Protein AF-X1JPE9-F1 (afdb_monomer)

Organism: NCBI:txid412755

Solvent-accessible surface area (backbone atoms only — not comparable to full-atom values): 10668 Å² total; per-residue (Å²): 118,65,67,65,54,51,53,54,51,53,51,52,52,50,52,53,51,51,52,50,53,51,53,50,52,52,52,51,50,53,52,50,51,54,52,49,53,70,56,57,75,68,68,68,70,78,85,65,84,61,91,62,72,77,62,94,59,89,70,70,77,78,78,87,50,65,40,79,54,88,99,40,76,23,44,24,75,38,54,30,83,84,53,36,64,48,73,55,26,23,38,36,34,40,28,29,56,53,100,88,43,73,46,64,35,31,70,49,75,40,70,60,72,42,54,53,83,74,39,89,60,39,64,51,54,30,68,78,31,84,66,39,66,90,32,32,24,34,30,37,38,81,41,52,67,94,83,35,54,70,67,57,52,49,51,54,47,50,54,49,43,70,75,67,58,39,79,38,71,74,84,86,65,81,76,73,72,80,81,118

pLDDT: mean 86.0, std 14.94, range [37.0, 97.94]

Nearest PDB structures (foldseek):
  5j3u-assembly1_A  TM=4.098E-01  e=3.816E-01  Toxoplasma gondii
  6sf2-assembly1_F  TM=5.033E-01  e=1.576E+00  Homo sapiens
  6rsx-assembly1_A  TM=3.812E-01  e=8.227E-01  Euglena gracilis
  1ft9-assembly1_A  TM=3.995E-01  e=1.486E+00  Rhodospirillum rubrum
  8jru-assembly1_A  TM=2.642E-01  e=2.118E+00  Bos taurus

Radius of gyration: 30.89 Å; Cα contacts (8 Å, |Δi|>4): 204; chains: 1; bounding box: 52×89×66 Å

Sequence (180 aa):
IDIQKIERGRRILLNSLYALFITLLITFVFFLVSYLLQRGEVLKPPEVPGEFPPSLVANFPPAPQFIKIDEYYFNGPWSLKENDVIDKAGVYTILCKKNGEYDIIYIGENEEASRLLRHSQYRCWLENCNQELKNLYLAAFWMPMEKYGYAARREFKEELEEQIKPACPPPVTESNYLNQ

Foldseek 3Di:
DVVVVVVVVVVVVVVVVVVVVVVVVVVVVVVVVVVVVVVVVPPPPPPPVDPPDPPPCPDDDPDFDWDDQPNDIWTDFAQCVVVQKDAAFFKKFKWFDDPNDTQTADIDTDHHIDGNCPDPCVVVSCVVRVVDSRRITMTTDGDHCVHDPPVRRVVVRVVSCVVRVHNGDPDDDPVVVPPD

Mean predicted aligned error: 15.12 Å

Structure (mmCIF, N/CA/C/O backbone):
data_AF-X1JPE9-F1
#
_entry.id   AF-X1JPE9-F1
#
loop_
_atom_site.group_PDB
_atom_site.id
_atom_site.type_symbol
_atom_site.label_atom_id
_atom_site.label_alt_id
_atom_site.label_comp_id
_atom_site.label_asym_id
_atom_site.label_entity_id
_atom_site.label_seq_id
_atom_site.pdbx_PDB_ins_code
_atom_site.Cartn_x
_atom_site.Cartn_y
_atom_site.Cartn_z
_atom_site.occupancy
_atom_site.B_iso_or_equiv
_atom_site.auth_seq_id
_atom_site.auth_comp_id
_atom_site.auth_asym_id
_atom_site.auth_atom_id
_atom_site.pdbx_PDB_model_num
ATOM 1 N N . ILE A 1 1 ? 21.226 -67.973 -44.657 1.00 59.19 1 ILE A N 1
ATOM 2 C CA . ILE A 1 1 ? 20.105 -67.085 -44.249 1.00 59.19 1 ILE A CA 1
ATOM 3 C C . ILE A 1 1 ? 19.990 -67.003 -42.720 1.00 59.19 1 ILE A C 1
ATOM 5 O O . ILE A 1 1 ? 19.797 -65.904 -42.216 1.00 59.19 1 ILE A O 1
ATOM 9 N N . ASP A 1 2 ? 20.219 -68.090 -41.970 1.00 65.50 2 ASP A N 1
ATOM 10 C CA . ASP A 1 2 ? 20.147 -68.067 -40.493 1.00 65.50 2 ASP A CA 1
ATOM 11 C C . ASP A 1 2 ? 21.187 -67.186 -39.782 1.00 65.50 2 ASP A C 1
ATOM 13 O O . ASP A 1 2 ? 20.837 -66.449 -38.864 1.00 65.50 2 ASP A O 1
ATOM 17 N N . ILE A 1 3 ? 22.448 -67.185 -40.227 1.00 65.75 3 ILE A N 1
ATOM 18 C CA . ILE A 1 3 ? 23.541 -66.476 -39.529 1.00 65.75 3 ILE A CA 1
ATOM 19 C C . ILE A 1 3 ? 23.297 -64.955 -39.469 1.00 65.75 3 ILE A C 1
ATOM 21 O O . ILE A 1 3 ? 23.435 -64.341 -38.413 1.00 65.75 3 ILE A O 1
ATOM 25 N N . GLN A 1 4 ? 22.817 -64.348 -40.562 1.00 71.25 4 GLN A N 1
ATOM 26 C CA . GLN A 1 4 ? 22.495 -62.913 -40.589 1.00 71.25 4 GLN A CA 1
ATOM 27 C C . GLN A 1 4 ? 21.306 -62.540 -39.690 1.00 71.25 4 GLN A C 1
ATOM 29 O O . GLN A 1 4 ? 21.256 -61.431 -39.150 1.00 71.25 4 GLN A O 1
ATOM 34 N N . LYS A 1 5 ? 20.337 -63.449 -39.514 1.00 72.12 5 LYS A N 1
ATOM 35 C CA . LYS A 1 5 ? 19.177 -63.227 -38.639 1.00 72.12 5 LYS A CA 1
ATOM 36 C C . LYS A 1 5 ? 19.590 -63.281 -37.164 1.00 72.12 5 LYS A C 1
ATOM 38 O O . LYS A 1 5 ? 19.125 -62.459 -36.375 1.00 72.12 5 LYS A O 1
ATOM 43 N N . ILE A 1 6 ? 20.520 -64.176 -36.823 1.00 75.06 6 ILE A N 1
ATOM 44 C CA . ILE A 1 6 ? 21.104 -64.312 -35.480 1.00 75.06 6 ILE A CA 1
ATOM 45 C C . ILE A 1 6 ? 21.933 -63.070 -35.110 1.00 75.06 6 ILE A C 1
ATOM 47 O O . ILE A 1 6 ? 21.765 -62.522 -34.020 1.00 75.06 6 ILE A O 1
ATOM 51 N N . GLU A 1 7 ? 22.765 -62.557 -36.020 1.00 76.62 7 GLU A N 1
ATOM 52 C CA . GLU A 1 7 ? 23.561 -61.342 -35.777 1.00 76.62 7 GLU A CA 1
ATOM 53 C C . GLU A 1 7 ? 22.699 -60.086 -35.601 1.00 76.62 7 GLU A C 1
ATOM 55 O O . GLU A 1 7 ? 22.955 -59.268 -34.711 1.00 76.62 7 GLU A O 1
ATOM 60 N N . ARG A 1 8 ? 21.639 -59.942 -36.408 1.00 76.25 8 ARG A N 1
ATOM 61 C CA . ARG A 1 8 ? 20.685 -58.833 -36.277 1.00 76.25 8 ARG A CA 1
ATOM 62 C C . ARG A 1 8 ? 19.929 -58.907 -34.947 1.00 76.25 8 ARG A C 1
ATOM 64 O O . ARG A 1 8 ? 19.796 -57.886 -34.277 1.00 76.25 8 ARG A O 1
ATOM 71 N N . GLY A 1 9 ? 19.506 -60.106 -34.538 1.00 79.94 9 GLY A N 1
ATOM 72 C CA . GLY A 1 9 ? 18.872 -60.339 -33.237 1.00 79.94 9 GLY A CA 1
ATOM 73 C C . GLY A 1 9 ? 19.789 -59.976 -32.068 1.00 79.94 9 GLY A C 1
ATOM 74 O O . GLY A 1 9 ? 19.392 -59.219 -31.184 1.00 79.94 9 GLY A O 1
ATOM 75 N N . ARG A 1 10 ? 21.053 -60.419 -32.101 1.00 83.31 10 ARG A N 1
ATOM 76 C CA . ARG A 1 10 ? 22.045 -60.104 -31.060 1.00 83.31 10 ARG A CA 1
ATOM 77 C C . ARG A 1 10 ? 22.309 -58.601 -30.939 1.00 83.31 10 ARG A C 1
ATOM 79 O O . ARG A 1 10 ? 22.419 -58.095 -29.827 1.00 83.31 10 ARG A O 1
ATOM 86 N N . ARG A 1 11 ? 22.375 -57.877 -32.061 1.00 84.12 11 ARG A N 1
ATOM 87 C CA . ARG A 1 11 ? 22.559 -56.416 -32.066 1.00 84.12 11 ARG A CA 1
ATOM 88 C C . ARG A 1 11 ? 21.371 -55.680 -31.448 1.00 84.12 11 ARG A C 1
ATOM 90 O O . ARG A 1 11 ? 21.574 -54.749 -30.678 1.00 84.12 11 ARG A O 1
ATOM 97 N N . ILE A 1 12 ? 20.146 -56.105 -31.756 1.00 86.44 12 ILE A N 1
ATOM 98 C CA . ILE A 1 12 ? 18.930 -55.509 -31.182 1.00 86.44 12 ILE A CA 1
ATOM 99 C C . ILE A 1 12 ? 18.883 -55.749 -29.669 1.00 86.44 12 ILE A C 1
ATOM 101 O O . ILE A 1 12 ? 18.631 -54.812 -28.916 1.00 86.44 12 ILE A O 1
ATOM 105 N N . LEU A 1 13 ? 19.198 -56.969 -29.219 1.00 86.88 13 LEU A N 1
ATOM 106 C CA . LEU A 1 13 ? 19.260 -57.301 -27.793 1.00 86.88 13 LEU A CA 1
ATOM 107 C C . LEU A 1 13 ? 20.320 -56.474 -27.056 1.00 86.88 13 LEU A C 1
ATOM 109 O O . LEU A 1 13 ? 20.030 -55.922 -26.000 1.00 86.88 13 LEU A O 1
ATOM 113 N N . LEU A 1 14 ? 21.518 -56.333 -27.630 1.00 88.50 14 LEU A N 1
ATOM 114 C CA . LEU A 1 14 ? 22.578 -55.503 -27.054 1.00 88.50 14 LEU A CA 1
ATOM 115 C C . LEU A 1 14 ? 22.162 -54.032 -26.972 1.00 88.50 14 LEU A C 1
ATOM 117 O O . LEU A 1 14 ? 22.297 -53.428 -25.914 1.00 88.50 14 LEU A O 1
ATOM 121 N N . ASN A 1 15 ? 21.605 -53.464 -28.042 1.00 88.44 15 ASN A N 1
ATOM 122 C CA . ASN A 1 15 ? 21.163 -52.068 -28.041 1.00 88.44 15 ASN A CA 1
ATOM 123 C C . ASN A 1 15 ? 20.039 -51.822 -27.027 1.00 88.44 15 ASN A C 1
ATOM 125 O O . ASN A 1 15 ? 20.057 -50.809 -26.333 1.00 88.44 15 ASN A O 1
ATOM 129 N N . SER A 1 16 ? 19.093 -52.757 -26.905 1.00 90.12 16 SER A N 1
ATOM 130 C CA . SER A 1 16 ? 18.029 -52.685 -25.901 1.00 90.12 16 SER A CA 1
ATOM 131 C C . SER A 1 16 ? 18.582 -52.762 -24.476 1.00 90.12 16 SER A C 1
ATOM 133 O O . SER A 1 16 ? 18.116 -52.040 -23.600 1.00 90.12 16 SER A O 1
ATOM 135 N N . LEU A 1 17 ? 19.586 -53.612 -24.242 1.00 94.38 17 LEU A N 1
ATOM 136 C CA . LEU A 1 17 ? 20.257 -53.739 -22.950 1.00 94.38 17 LEU A CA 1
ATOM 137 C C . LEU A 1 17 ? 21.013 -52.450 -22.592 1.00 94.38 17 LEU A C 1
ATOM 139 O O . LEU A 1 17 ? 20.864 -51.940 -21.485 1.00 94.38 17 LEU A O 1
ATOM 143 N N . TYR A 1 18 ? 21.765 -51.880 -23.539 1.00 94.44 18 TYR A N 1
ATOM 144 C CA . TYR A 1 18 ? 22.451 -50.599 -23.355 1.00 94.44 18 T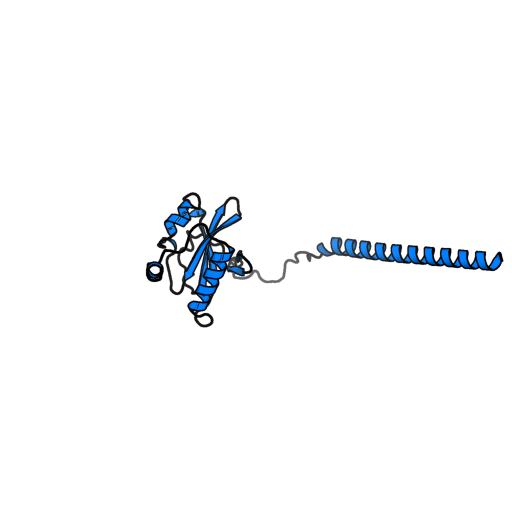YR A CA 1
ATOM 145 C C . TYR A 1 18 ? 21.477 -49.453 -23.079 1.00 94.44 18 TYR A C 1
ATOM 147 O O . TYR A 1 18 ? 21.711 -48.668 -22.162 1.00 94.44 18 TYR A O 1
ATOM 155 N N . ALA A 1 19 ? 20.370 -49.373 -23.821 1.00 93.38 19 ALA A N 1
ATOM 156 C CA . ALA A 1 19 ? 19.338 -48.369 -23.585 1.00 93.38 19 ALA A CA 1
ATOM 157 C C . ALA A 1 19 ? 18.752 -48.488 -22.169 1.00 93.38 19 ALA A C 1
ATOM 159 O O . ALA A 1 19 ? 18.633 -47.481 -21.473 1.00 93.38 19 ALA A O 1
ATOM 160 N N . LEU A 1 20 ? 18.476 -49.712 -21.706 1.00 95.75 20 LEU A N 1
ATOM 161 C CA . LEU A 1 20 ? 17.990 -49.963 -20.349 1.00 95.75 20 LEU A CA 1
ATOM 162 C C . LEU A 1 20 ? 19.000 -49.485 -19.298 1.00 95.75 20 LEU A C 1
ATOM 164 O O . LEU A 1 20 ? 18.629 -48.731 -18.399 1.00 95.75 20 LEU A O 1
ATOM 168 N N . PHE A 1 21 ? 20.281 -49.835 -19.437 1.00 96.31 21 PHE A N 1
ATOM 169 C CA . PHE A 1 21 ? 21.323 -49.370 -18.516 1.00 96.31 21 PHE A CA 1
ATOM 170 C C . PHE A 1 21 ? 21.450 -47.845 -18.479 1.00 96.31 21 PHE A C 1
ATOM 172 O O . PHE A 1 21 ? 21.569 -47.273 -17.397 1.00 96.31 21 PHE A O 1
ATOM 179 N N . ILE A 1 22 ? 21.376 -47.178 -19.634 1.00 95.75 22 ILE A N 1
ATOM 180 C CA . ILE A 1 22 ? 21.415 -45.712 -19.710 1.00 95.75 22 ILE A CA 1
ATOM 181 C C . ILE A 1 22 ? 20.208 -45.108 -18.987 1.00 95.75 22 ILE A C 1
ATOM 183 O O . ILE A 1 22 ? 20.381 -44.210 -18.165 1.00 95.75 22 ILE A O 1
ATOM 187 N N . THR A 1 23 ? 18.996 -45.618 -19.228 1.00 95.69 23 THR A N 1
ATOM 188 C CA . THR A 1 23 ? 17.800 -45.121 -18.528 1.00 95.69 23 THR A CA 1
ATOM 189 C C . THR A 1 23 ? 17.893 -45.329 -17.019 1.00 95.69 23 THR A C 1
ATOM 191 O O . THR A 1 23 ? 17.579 -44.417 -16.256 1.00 95.69 23 THR A O 1
ATOM 194 N N . LEU A 1 24 ? 18.411 -46.477 -16.577 1.00 97.12 24 LEU A N 1
ATOM 195 C CA . LEU A 1 24 ? 18.596 -46.779 -15.162 1.00 97.12 24 LEU A CA 1
ATOM 196 C C . LEU A 1 24 ? 19.611 -45.824 -14.521 1.00 97.12 24 LEU A C 1
ATOM 198 O O . LEU A 1 24 ? 19.330 -45.266 -13.462 1.00 97.12 24 LEU A O 1
ATOM 202 N N . LEU A 1 25 ? 20.736 -45.547 -15.187 1.00 97.00 25 LEU A N 1
ATOM 203 C CA . LEU A 1 25 ? 21.716 -44.562 -14.720 1.00 97.00 25 LEU A CA 1
ATOM 204 C C . LEU A 1 25 ? 21.119 -43.157 -14.600 1.00 97.00 25 LEU A C 1
ATOM 206 O O . LEU A 1 25 ? 21.327 -42.503 -13.582 1.00 97.00 25 LEU A O 1
ATOM 210 N N . ILE A 1 26 ? 20.343 -42.707 -15.590 1.00 96.38 26 ILE A N 1
ATOM 211 C CA . ILE A 1 26 ? 19.689 -41.390 -15.545 1.00 96.38 26 ILE A CA 1
ATOM 212 C C . ILE A 1 26 ? 18.723 -41.313 -14.357 1.00 96.38 26 ILE A C 1
ATOM 214 O O . ILE A 1 26 ? 18.776 -40.352 -13.589 1.00 96.38 26 ILE A O 1
ATOM 218 N N . THR A 1 27 ? 17.880 -42.334 -14.160 1.00 96.31 27 THR A N 1
ATOM 219 C CA . THR A 1 27 ? 16.959 -42.365 -13.011 1.00 96.31 27 THR A CA 1
ATOM 220 C C . THR A 1 27 ? 17.709 -42.370 -11.682 1.00 96.31 27 THR A C 1
ATOM 222 O O . THR A 1 27 ? 17.352 -41.615 -10.782 1.00 96.31 27 THR A O 1
ATOM 225 N N . PHE A 1 28 ? 18.789 -43.146 -11.569 1.00 97.06 28 PHE A N 1
ATOM 226 C CA . PHE A 1 28 ? 19.614 -43.195 -10.368 1.00 97.06 28 PHE A CA 1
ATOM 227 C C . PHE A 1 28 ? 20.238 -41.834 -10.043 1.00 97.06 28 PHE A C 1
ATOM 229 O O . PHE A 1 28 ? 20.164 -41.394 -8.899 1.00 97.06 28 PHE A O 1
ATOM 236 N N . VAL A 1 29 ? 20.797 -41.138 -11.040 1.00 96.62 29 VAL A N 1
ATOM 237 C CA . VAL A 1 29 ? 21.357 -39.789 -10.855 1.00 96.62 29 VAL A CA 1
ATOM 238 C C . VAL A 1 29 ? 20.275 -38.809 -10.410 1.00 96.62 29 VAL A C 1
ATOM 240 O O . VAL A 1 29 ? 20.505 -38.049 -9.473 1.00 96.62 29 VAL A O 1
ATOM 243 N N . PHE A 1 30 ? 19.089 -38.849 -11.022 1.00 95.25 30 PHE A N 1
ATOM 244 C CA . PHE A 1 30 ? 17.973 -37.990 -10.627 1.00 95.25 30 PHE A CA 1
ATOM 245 C C . PHE A 1 30 ? 17.580 -38.215 -9.159 1.00 95.25 30 PHE A C 1
ATOM 247 O O . PHE A 1 30 ? 17.550 -37.264 -8.380 1.00 95.25 30 PHE A O 1
ATOM 254 N N . PHE A 1 31 ? 17.379 -39.473 -8.747 1.00 95.56 31 PHE A N 1
ATOM 255 C CA . PHE A 1 31 ? 17.067 -39.809 -7.355 1.00 95.56 31 PHE A CA 1
ATOM 256 C C . PHE A 1 31 ? 18.190 -39.427 -6.388 1.00 95.56 31 PHE A C 1
ATOM 258 O O . PHE A 1 31 ? 17.905 -38.926 -5.301 1.00 95.56 31 PHE A O 1
ATOM 265 N N . LEU A 1 32 ? 19.453 -39.623 -6.772 1.00 93.88 32 LEU A N 1
ATOM 266 C CA . LEU A 1 32 ? 20.604 -39.241 -5.959 1.00 93.88 32 LEU A CA 1
ATOM 267 C C . LEU A 1 32 ? 20.644 -37.726 -5.734 1.00 93.88 32 LEU A C 1
ATOM 269 O O . LEU A 1 32 ? 20.814 -37.285 -4.601 1.00 93.88 32 LEU A O 1
ATOM 273 N N . VAL A 1 33 ? 20.448 -36.926 -6.784 1.00 91.69 33 VAL A N 1
ATOM 274 C CA . VAL A 1 33 ? 20.416 -35.461 -6.676 1.00 91.69 33 VAL A CA 1
ATOM 275 C C . VAL A 1 33 ? 19.234 -35.005 -5.823 1.00 91.69 33 VAL A C 1
ATOM 277 O O . VAL A 1 33 ? 19.433 -34.211 -4.907 1.00 91.69 33 VAL A O 1
ATOM 280 N N . SER A 1 34 ? 18.027 -35.536 -6.045 1.00 89.44 34 SER A N 1
ATOM 281 C CA . SER A 1 34 ? 16.862 -35.220 -5.205 1.00 89.44 34 SER A CA 1
ATOM 282 C C . SER A 1 34 ? 17.091 -35.584 -3.734 1.00 89.44 34 SER A C 1
ATOM 284 O O . SER A 1 34 ? 16.760 -34.798 -2.850 1.00 89.44 34 SER A O 1
ATOM 286 N N . TYR A 1 35 ? 17.710 -36.735 -3.463 1.00 88.00 35 TYR A N 1
ATOM 287 C CA . TYR A 1 35 ? 18.066 -37.165 -2.111 1.00 88.00 35 TYR A CA 1
ATOM 288 C C . TYR A 1 35 ? 19.100 -36.240 -1.453 1.00 88.00 35 TYR A C 1
ATOM 290 O O . TYR A 1 35 ? 18.978 -35.900 -0.276 1.00 88.00 35 TYR A O 1
ATOM 298 N N . LEU A 1 36 ? 20.112 -35.805 -2.209 1.00 85.50 36 LEU A N 1
ATOM 299 C CA . LEU A 1 36 ? 21.117 -34.862 -1.722 1.00 85.50 36 LEU A CA 1
ATOM 300 C C . LEU A 1 36 ? 20.526 -33.474 -1.465 1.00 85.50 36 LEU A C 1
ATOM 302 O O . LEU A 1 36 ? 20.879 -32.871 -0.460 1.00 85.50 36 LEU A O 1
ATOM 306 N N . LEU A 1 37 ? 19.606 -32.987 -2.304 1.00 81.19 37 LEU A N 1
ATOM 307 C CA . LEU A 1 37 ? 18.910 -31.715 -2.080 1.00 81.19 37 LEU A CA 1
ATOM 308 C C . LEU A 1 37 ? 18.047 -31.761 -0.814 1.00 81.19 37 LEU A C 1
ATOM 310 O O . LEU A 1 37 ? 18.156 -30.866 0.017 1.00 81.19 37 LEU A O 1
ATOM 314 N N . GLN A 1 38 ? 17.288 -32.843 -0.605 1.00 80.06 38 GLN A N 1
ATOM 315 C CA . GLN A 1 38 ? 16.507 -33.039 0.625 1.00 80.06 38 GLN A CA 1
ATOM 316 C C . GLN A 1 38 ? 17.380 -33.068 1.889 1.00 80.06 38 GLN A C 1
ATOM 318 O O . GLN A 1 38 ? 16.956 -32.613 2.947 1.00 80.06 38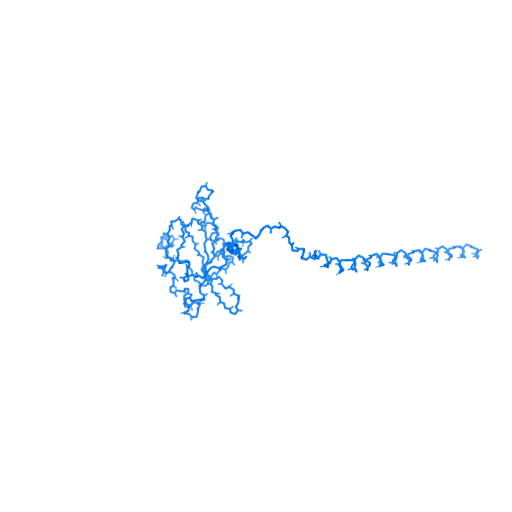 GLN A O 1
ATOM 323 N N . ARG A 1 39 ? 18.608 -33.595 1.803 1.00 74.69 39 ARG A N 1
ATOM 324 C CA . ARG A 1 39 ? 19.559 -33.586 2.929 1.00 74.69 39 ARG A CA 1
ATOM 325 C C . ARG A 1 39 ? 20.342 -32.282 3.059 1.00 74.69 39 ARG A C 1
ATOM 327 O O . ARG A 1 39 ? 20.746 -31.932 4.165 1.00 74.69 39 ARG A O 1
ATOM 334 N N . GLY A 1 40 ? 20.554 -31.574 1.955 1.00 62.09 40 GLY A N 1
ATOM 335 C CA . GLY A 1 40 ? 21.261 -30.297 1.902 1.00 62.09 40 GLY A CA 1
ATOM 336 C C . GLY A 1 40 ? 20.534 -29.169 2.634 1.00 62.09 40 GLY A C 1
ATOM 337 O O . GLY A 1 40 ? 21.184 -28.230 3.083 1.00 62.09 40 GLY A O 1
ATOM 338 N N . GLU A 1 41 ? 19.220 -29.291 2.852 1.00 59.81 41 GLU A N 1
ATOM 339 C CA . GLU A 1 41 ? 18.447 -28.350 3.679 1.00 59.81 41 GLU A CA 1
ATOM 340 C C . GLU A 1 41 ? 18.854 -28.355 5.171 1.00 59.81 41 GLU A C 1
ATOM 342 O O . GLU A 1 41 ? 18.457 -27.465 5.923 1.00 59.81 41 GLU A O 1
ATOM 347 N N . VAL A 1 42 ? 19.703 -29.297 5.611 1.00 58.44 42 VAL A N 1
ATOM 348 C CA . VAL A 1 42 ? 20.197 -29.408 7.000 1.00 58.44 42 VAL A CA 1
ATOM 349 C C . VAL A 1 42 ? 21.663 -28.966 7.136 1.00 58.44 42 VAL A C 1
ATOM 351 O O . VAL A 1 42 ? 22.410 -29.469 7.968 1.00 58.44 42 VAL A O 1
ATOM 354 N N . LEU A 1 43 ? 22.094 -27.987 6.340 1.00 57.53 43 LEU A N 1
ATOM 355 C CA . LEU A 1 43 ? 23.308 -27.208 6.616 1.00 57.53 43 LEU A CA 1
ATOM 356 C C . LEU A 1 43 ? 22.961 -25.863 7.259 1.00 57.53 43 LEU A C 1
ATOM 358 O O . LEU A 1 43 ? 23.559 -24.841 6.932 1.00 57.53 43 LEU A O 1
ATOM 362 N N . LYS A 1 44 ? 22.009 -25.838 8.200 1.00 60.00 44 LYS A N 1
ATOM 363 C CA . LYS A 1 44 ? 22.070 -24.786 9.217 1.00 60.00 44 LYS A CA 1
ATOM 364 C C . LYS A 1 44 ? 23.349 -25.064 10.003 1.00 60.00 44 LYS A C 1
ATOM 366 O O . LYS A 1 44 ? 23.443 -26.148 10.588 1.00 60.00 44 LYS A O 1
ATOM 371 N N . PRO A 1 45 ? 24.350 -24.166 9.982 1.00 62.69 45 PRO A N 1
ATOM 372 C CA . PRO A 1 45 ? 25.480 -24.305 10.882 1.00 62.69 45 PRO A CA 1
ATOM 373 C C . PRO A 1 45 ? 24.915 -24.489 12.295 1.00 62.69 45 PRO A C 1
ATOM 375 O O . PRO A 1 45 ? 23.883 -23.877 12.598 1.00 62.69 45 PRO A O 1
ATOM 378 N N . PRO A 1 46 ? 25.529 -25.313 13.162 1.00 60.03 46 PRO A N 1
ATOM 379 C CA . PRO A 1 46 ? 25.221 -25.207 14.580 1.00 60.03 46 PRO A CA 1
ATOM 380 C C . PRO A 1 46 ? 25.331 -23.725 14.944 1.00 60.03 46 PRO A C 1
ATOM 382 O O . PRO A 1 46 ? 26.256 -23.060 14.471 1.00 60.03 46 PRO A O 1
ATOM 385 N N . GLU A 1 47 ? 24.369 -23.198 15.703 1.00 59.78 47 GLU A N 1
ATOM 386 C CA . GLU A 1 47 ? 24.489 -21.864 16.286 1.00 59.78 47 GLU A CA 1
ATOM 387 C C . GLU A 1 47 ? 25.729 -21.891 17.179 1.00 59.78 47 GLU A C 1
ATOM 389 O O . GLU A 1 47 ? 25.682 -22.261 18.349 1.00 59.78 47 GLU A O 1
ATOM 394 N N . VAL A 1 48 ? 26.885 -21.596 16.588 1.00 64.75 48 VAL A N 1
ATOM 395 C CA . VAL A 1 48 ? 28.090 -21.303 17.335 1.00 64.75 48 VAL A CA 1
ATOM 396 C C . VAL A 1 48 ? 27.710 -20.049 18.108 1.00 64.75 48 VAL A C 1
ATOM 398 O O . VAL A 1 48 ? 27.299 -19.079 17.461 1.00 64.75 48 VAL A O 1
ATOM 401 N N . PRO A 1 49 ? 27.773 -20.047 19.451 1.00 61.62 49 PRO A N 1
ATOM 402 C CA . PRO A 1 49 ? 27.656 -18.812 20.200 1.00 61.62 49 PRO A CA 1
ATOM 403 C C . PRO A 1 49 ? 28.788 -17.926 19.696 1.00 61.62 49 PRO A C 1
ATOM 405 O O . PRO A 1 49 ? 29.956 -18.148 20.008 1.00 61.62 49 PRO A O 1
ATOM 408 N N . GLY A 1 50 ? 28.447 -17.027 18.776 1.00 61.41 50 GLY A N 1
ATOM 409 C CA . GLY A 1 50 ? 29.424 -16.208 18.101 1.00 61.41 50 GLY A CA 1
ATOM 410 C C . GLY A 1 50 ? 30.136 -15.381 19.153 1.00 61.41 50 GLY A C 1
ATOM 411 O O . GLY A 1 50 ? 29.488 -14.725 19.961 1.00 61.41 50 GLY A O 1
ATOM 412 N N . GLU A 1 51 ? 31.461 -15.332 19.074 1.00 60.41 51 GLU A N 1
ATOM 413 C CA . GLU A 1 51 ? 32.305 -14.294 19.684 1.00 60.41 51 GLU A CA 1
ATOM 414 C C . GLU A 1 51 ? 32.011 -12.889 19.120 1.00 60.41 51 GLU A C 1
ATOM 416 O O . GLU A 1 51 ? 32.815 -11.968 19.250 1.00 60.41 51 GLU A O 1
ATOM 421 N N . PHE A 1 52 ? 30.852 -12.693 18.487 1.00 61.09 52 PHE A N 1
ATOM 422 C CA . PHE A 1 52 ? 30.339 -11.362 18.264 1.00 61.09 52 PHE A CA 1
ATOM 423 C C . PHE A 1 52 ? 29.964 -10.797 19.631 1.00 61.09 52 PHE A C 1
ATOM 425 O O . PHE A 1 52 ? 29.119 -11.382 20.316 1.00 61.09 52 PHE A O 1
ATOM 432 N N . PRO A 1 53 ? 30.577 -9.677 20.056 1.00 68.94 53 PRO A N 1
ATOM 433 C CA . PRO A 1 53 ? 30.123 -9.011 21.260 1.00 68.94 53 PRO A CA 1
ATOM 434 C C . PRO A 1 53 ? 28.620 -8.753 21.105 1.00 68.94 53 PRO A C 1
ATOM 436 O O . PRO A 1 53 ? 28.188 -8.418 19.994 1.00 68.94 53 PRO A O 1
ATOM 439 N N . PRO A 1 54 ? 27.815 -8.916 22.172 1.00 59.75 54 PRO A N 1
ATOM 440 C CA . PRO A 1 54 ? 26.414 -8.541 22.116 1.00 59.75 54 PRO A CA 1
ATOM 441 C C . PRO A 1 54 ? 26.363 -7.121 21.566 1.00 59.75 54 PRO A C 1
ATOM 443 O O . PRO A 1 54 ? 27.046 -6.225 22.071 1.00 59.75 54 PRO A O 1
ATOM 446 N N . SER A 1 55 ? 25.632 -6.941 20.469 1.00 61.19 55 SER A N 1
ATOM 447 C CA . SER A 1 55 ? 25.434 -5.629 19.879 1.00 61.19 55 SER A CA 1
ATOM 448 C C . SER A 1 55 ? 25.005 -4.689 21.000 1.00 61.19 55 SER A C 1
ATOM 450 O O . SER A 1 55 ? 23.986 -4.921 21.648 1.00 61.19 55 SER A O 1
ATOM 452 N N . LEU A 1 56 ? 25.783 -3.627 21.238 1.00 61.72 56 LEU A N 1
ATOM 453 C CA . LEU A 1 56 ? 25.495 -2.613 22.266 1.00 61.72 56 LEU A CA 1
ATOM 454 C C . LEU A 1 56 ? 24.133 -1.925 22.045 1.00 61.72 56 LEU A C 1
ATOM 456 O O . LEU A 1 56 ? 23.658 -1.171 22.890 1.00 61.72 56 LEU A O 1
ATOM 460 N N . VAL A 1 57 ? 23.497 -2.207 20.908 1.00 59.97 57 VAL A N 1
ATOM 461 C CA . VAL A 1 57 ? 22.137 -1.838 20.555 1.00 59.97 57 VAL A CA 1
ATOM 462 C C . VAL A 1 57 ? 21.258 -3.083 20.715 1.00 59.97 57 VAL A C 1
ATOM 464 O O . VAL A 1 57 ? 21.162 -3.911 19.814 1.00 59.97 57 VAL A O 1
ATOM 467 N N . ALA A 1 58 ? 20.616 -3.227 21.876 1.00 61.44 58 ALA A N 1
ATOM 468 C CA . ALA A 1 58 ? 19.644 -4.298 22.136 1.00 61.44 58 ALA A CA 1
ATOM 469 C C . ALA A 1 58 ? 18.362 -4.171 21.284 1.00 61.44 58 ALA A C 1
ATOM 471 O O . ALA A 1 58 ? 17.569 -5.104 21.215 1.00 61.44 58 ALA A O 1
ATOM 472 N N . ASN A 1 59 ? 18.176 -3.032 20.611 1.00 68.88 59 ASN A N 1
ATOM 473 C CA . ASN A 1 59 ? 17.000 -2.723 19.808 1.00 68.88 59 ASN A CA 1
ATOM 474 C C . ASN A 1 59 ? 17.421 -2.412 18.373 1.00 68.88 59 ASN A C 1
ATOM 476 O O . ASN A 1 59 ? 17.542 -1.247 17.988 1.00 68.88 59 ASN A O 1
ATOM 480 N N . PHE A 1 60 ? 17.655 -3.451 17.572 1.00 65.94 60 PHE A N 1
ATOM 481 C CA . PHE A 1 60 ? 17.655 -3.255 16.127 1.00 65.94 60 PHE A CA 1
ATOM 482 C C . PHE A 1 60 ? 16.272 -2.741 15.706 1.00 65.94 60 PHE A C 1
ATOM 484 O O . PHE A 1 60 ? 15.263 -3.228 16.230 1.00 65.94 60 PHE A O 1
ATOM 491 N N . PRO A 1 61 ? 16.195 -1.758 14.791 1.00 68.69 61 PRO A N 1
ATOM 492 C CA . PRO A 1 61 ? 14.912 -1.367 14.235 1.00 68.69 61 PRO A CA 1
ATOM 493 C C . PRO A 1 61 ? 14.244 -2.606 13.622 1.00 68.69 61 PRO A C 1
ATOM 495 O O . PRO A 1 61 ? 14.943 -3.472 13.080 1.00 68.69 61 PRO A O 1
ATOM 498 N N . PRO A 1 62 ? 12.909 -2.722 13.714 1.00 71.12 62 PRO A N 1
ATOM 499 C CA . PRO A 1 62 ? 12.202 -3.815 13.070 1.00 71.12 62 PRO A CA 1
ATOM 500 C C . PRO A 1 62 ? 12.552 -3.834 11.581 1.00 71.12 62 PRO A C 1
ATOM 502 O O . PRO A 1 62 ? 12.726 -2.781 10.960 1.00 71.12 62 PRO A O 1
ATOM 505 N N . ALA A 1 63 ? 12.669 -5.036 11.017 1.00 77.38 63 ALA A N 1
ATOM 506 C CA . ALA A 1 63 ? 12.923 -5.186 9.594 1.00 77.38 63 ALA A CA 1
ATOM 507 C C . ALA A 1 63 ? 11.865 -4.404 8.789 1.00 77.38 63 ALA A C 1
ATOM 509 O O . ALA A 1 63 ? 10.687 -4.403 9.172 1.00 77.38 63 ALA A O 1
ATOM 510 N N . PRO A 1 64 ? 12.262 -3.731 7.694 1.00 80.44 64 PRO A N 1
ATOM 511 C CA . PRO A 1 64 ? 11.316 -3.012 6.858 1.00 80.44 64 PRO A CA 1
ATOM 512 C C . PRO A 1 64 ? 10.267 -3.989 6.318 1.00 80.44 64 PRO A C 1
ATOM 514 O O . PRO A 1 64 ? 10.594 -5.082 5.856 1.00 80.44 64 PRO A O 1
ATOM 517 N N . GLN A 1 65 ? 9.000 -3.593 6.408 1.00 89.75 65 GLN A N 1
ATOM 518 C CA . GLN A 1 65 ? 7.876 -4.382 5.913 1.00 89.75 65 GLN A CA 1
ATOM 519 C C . GLN A 1 65 ? 7.531 -3.930 4.495 1.00 89.75 65 GLN A C 1
ATOM 521 O O . GLN A 1 65 ? 7.592 -2.731 4.189 1.00 89.75 65 GLN A O 1
ATOM 526 N N . PHE A 1 66 ? 7.185 -4.898 3.646 1.00 94.25 66 PHE A N 1
ATOM 527 C CA . PHE A 1 66 ? 6.713 -4.653 2.290 1.00 94.25 66 PHE A CA 1
ATOM 528 C C . PHE A 1 66 ? 5.479 -5.498 1.979 1.00 94.25 66 PHE A C 1
ATOM 530 O O . PHE A 1 66 ? 5.353 -6.627 2.458 1.00 94.25 66 PHE A O 1
ATOM 537 N N . ILE A 1 67 ? 4.609 -4.968 1.123 1.00 95.31 67 ILE A N 1
ATOM 538 C CA . ILE A 1 67 ? 3.455 -5.667 0.558 1.00 95.31 67 ILE A CA 1
ATOM 539 C C . ILE A 1 67 ? 3.490 -5.564 -0.968 1.00 95.31 67 ILE A C 1
ATOM 541 O O . ILE A 1 67 ? 3.802 -4.505 -1.515 1.00 95.31 67 ILE A O 1
ATOM 545 N N . LYS A 1 68 ? 3.203 -6.676 -1.656 1.00 95.50 68 LYS A N 1
ATOM 546 C CA . LYS A 1 68 ? 3.057 -6.692 -3.116 1.00 95.50 68 LYS A CA 1
ATOM 547 C C . LYS A 1 68 ? 1.673 -6.140 -3.477 1.00 95.50 68 LYS A C 1
ATOM 549 O O . LYS A 1 68 ? 0.673 -6.651 -2.979 1.00 95.50 68 LYS A O 1
ATOM 554 N N . ILE A 1 69 ? 1.638 -5.110 -4.315 1.00 94.50 69 ILE A N 1
ATOM 555 C CA . ILE A 1 69 ? 0.434 -4.492 -4.875 1.00 94.50 69 ILE A CA 1
ATOM 556 C C . ILE A 1 69 ? 0.638 -4.423 -6.384 1.00 94.50 69 ILE A C 1
ATOM 558 O O . ILE A 1 69 ? 1.563 -3.755 -6.843 1.00 94.50 69 ILE A O 1
ATOM 562 N N . ASP A 1 70 ? -0.198 -5.150 -7.123 1.00 92.56 70 ASP A N 1
ATOM 563 C CA . ASP A 1 70 ? 0.048 -5.465 -8.534 1.00 92.56 70 ASP A CA 1
ATOM 564 C C . ASP A 1 70 ? 1.489 -5.989 -8.729 1.00 92.56 70 ASP A C 1
ATOM 566 O O . ASP A 1 70 ? 1.886 -6.898 -8.001 1.00 92.56 70 ASP A O 1
ATOM 570 N N . GLU A 1 71 ? 2.304 -5.431 -9.623 1.00 93.81 71 GLU A N 1
ATOM 571 C CA . GLU A 1 71 ? 3.701 -5.826 -9.839 1.00 93.81 71 GLU A CA 1
ATOM 572 C C . GLU A 1 71 ? 4.713 -5.053 -8.971 1.00 93.81 71 GLU A C 1
ATOM 574 O O . GLU A 1 71 ? 5.928 -5.241 -9.093 1.00 93.81 71 GLU A O 1
ATOM 579 N N . TYR A 1 72 ? 4.239 -4.219 -8.041 1.00 95.75 72 TYR A N 1
ATOM 580 C CA . TYR A 1 72 ? 5.070 -3.314 -7.249 1.00 95.75 72 TYR A CA 1
ATOM 581 C C . TYR A 1 72 ? 5.142 -3.719 -5.776 1.00 95.75 72 TYR A C 1
ATOM 583 O O . TYR A 1 72 ? 4.216 -4.289 -5.201 1.00 95.75 72 TYR A O 1
ATOM 591 N N . TYR A 1 73 ? 6.256 -3.376 -5.129 1.00 96.25 73 TYR A N 1
ATOM 592 C CA . TYR A 1 73 ? 6.448 -3.577 -3.693 1.00 96.25 73 TYR A CA 1
ATOM 593 C C . TYR A 1 73 ? 6.317 -2.249 -2.961 1.00 96.25 73 TYR A C 1
ATOM 595 O O . TYR A 1 73 ? 7.193 -1.386 -3.037 1.00 96.25 73 TYR A O 1
ATOM 603 N N . PHE A 1 74 ? 5.216 -2.099 -2.236 1.00 97.12 74 PHE A N 1
ATOM 604 C CA . PHE A 1 74 ? 4.955 -0.939 -1.403 1.00 97.12 74 PHE A CA 1
ATOM 605 C C . PHE A 1 74 ? 5.578 -1.156 -0.031 1.00 97.12 74 PHE A C 1
ATOM 607 O O . PHE A 1 74 ? 5.566 -2.260 0.513 1.00 97.12 74 PHE A O 1
ATOM 614 N N . ASN A 1 75 ? 6.117 -0.090 0.546 1.00 95.38 75 ASN A N 1
ATOM 615 C CA . ASN A 1 75 ? 6.578 -0.086 1.922 1.00 95.38 75 ASN A CA 1
ATOM 616 C C . ASN A 1 75 ? 5.348 -0.060 2.847 1.00 95.38 75 ASN A C 1
ATOM 618 O O . ASN A 1 75 ? 4.383 0.648 2.562 1.00 95.38 75 ASN A O 1
ATOM 622 N N . GLY A 1 76 ? 5.352 -0.875 3.902 1.00 93.88 76 GLY A N 1
ATOM 623 C CA . GLY A 1 76 ? 4.171 -1.162 4.724 1.00 93.88 76 GLY A CA 1
ATOM 624 C C . GLY A 1 76 ? 3.822 -2.655 4.724 1.00 93.88 76 GLY A C 1
ATOM 625 O O . GLY A 1 76 ? 4.630 -3.467 4.278 1.00 93.88 76 GLY A O 1
ATOM 626 N N . PRO A 1 77 ? 2.650 -3.063 5.235 1.00 95.81 77 PRO A N 1
ATOM 627 C CA . PRO A 1 77 ? 1.511 -2.243 5.640 1.00 95.81 77 PRO A CA 1
ATOM 628 C C . PRO A 1 77 ? 1.620 -1.754 7.092 1.00 95.81 77 PRO A C 1
ATOM 630 O O . PRO A 1 77 ? 1.816 -2.542 8.015 1.00 95.81 77 PRO A O 1
ATOM 633 N N . TRP A 1 78 ? 1.423 -0.459 7.326 1.00 95.44 78 TRP A N 1
ATOM 634 C CA . TRP A 1 78 ? 1.434 0.130 8.669 1.00 95.44 78 TRP A CA 1
ATOM 635 C C . TRP A 1 78 ? 0.035 0.455 9.158 1.00 95.44 78 TRP A C 1
ATOM 637 O O . TRP A 1 78 ? -0.815 0.865 8.378 1.00 95.44 78 TRP A O 1
ATOM 647 N N . SER A 1 79 ? -0.204 0.318 10.461 1.00 95.56 79 SER A N 1
ATOM 648 C CA . SER A 1 79 ? -1.467 0.738 11.075 1.00 95.56 79 SER A CA 1
ATOM 649 C C . SER A 1 79 ? -1.721 2.220 10.794 1.00 95.56 79 SER A C 1
ATOM 651 O O . SER A 1 79 ? -0.913 3.067 11.190 1.00 95.56 79 SER A O 1
ATOM 653 N N . LEU A 1 80 ? -2.854 2.544 10.160 1.00 96.31 80 LEU A N 1
ATOM 654 C CA . LEU A 1 80 ? -3.216 3.930 9.842 1.00 96.31 80 LEU A CA 1
ATOM 655 C C . LEU A 1 80 ? -3.410 4.765 11.116 1.00 96.31 80 LEU A C 1
ATOM 657 O O . LEU A 1 80 ? -3.160 5.964 11.119 1.00 96.31 80 LEU A O 1
ATOM 661 N N . LYS A 1 81 ? -3.811 4.126 12.224 1.00 94.94 81 LYS A N 1
ATOM 662 C CA . LYS A 1 81 ? -3.974 4.775 13.533 1.00 94.94 81 LYS A CA 1
ATOM 663 C C . LYS A 1 81 ? -2.667 5.379 14.059 1.00 94.94 81 LYS A C 1
ATOM 665 O O . LYS A 1 81 ? -2.704 6.390 14.752 1.00 94.94 81 LYS A O 1
ATOM 670 N N . GLU A 1 82 ? -1.542 4.730 13.778 1.00 94.44 82 GLU A N 1
ATOM 671 C CA . GLU A 1 82 ? -0.212 5.138 14.252 1.00 94.44 82 GLU A CA 1
ATOM 672 C C . GLU A 1 82 ? 0.564 5.932 13.194 1.00 94.44 82 GLU A C 1
ATOM 674 O O . GLU A 1 82 ? 1.511 6.635 13.529 1.00 94.44 82 GLU A O 1
ATOM 679 N N . ASN A 1 83 ? 0.154 5.829 11.928 1.00 94.38 83 ASN A N 1
ATOM 680 C CA . ASN A 1 83 ? 0.858 6.369 10.768 1.00 94.38 83 ASN A CA 1
ATOM 681 C C . ASN A 1 83 ? -0.115 7.189 9.901 1.00 94.38 83 ASN A C 1
ATOM 683 O O . ASN A 1 83 ? -0.261 6.939 8.707 1.00 94.38 83 ASN A O 1
ATOM 687 N N . ASP A 1 84 ? -0.828 8.145 10.512 1.00 94.62 84 ASP A N 1
ATOM 688 C CA . ASP A 1 84 ? -1.823 8.979 9.818 1.00 94.62 84 ASP A CA 1
ATOM 689 C C . ASP A 1 84 ? -1.214 10.098 8.970 1.00 94.62 84 ASP A C 1
ATOM 691 O O . ASP A 1 84 ? -1.944 10.779 8.250 1.00 94.62 84 ASP A O 1
ATOM 695 N N . VAL A 1 85 ? 0.095 10.320 9.073 1.00 94.94 85 VAL A N 1
ATOM 696 C CA . VAL A 1 85 ? 0.818 11.357 8.337 1.00 94.94 85 VAL A CA 1
ATOM 697 C C . VAL A 1 85 ? 1.672 10.704 7.262 1.00 94.94 85 VAL A C 1
ATOM 699 O O . VAL A 1 85 ? 2.519 9.868 7.568 1.00 94.94 85 VAL A O 1
ATOM 702 N N . ILE A 1 86 ? 1.484 11.132 6.016 1.00 92.12 86 ILE A N 1
ATOM 703 C CA . ILE A 1 86 ? 2.397 10.836 4.912 1.00 92.12 86 ILE A CA 1
ATOM 704 C C . ILE A 1 86 ? 3.184 12.106 4.595 1.00 92.12 86 ILE A C 1
ATOM 706 O O . ILE A 1 86 ? 2.605 13.133 4.259 1.00 92.12 86 ILE A O 1
ATOM 710 N N . ASP A 1 87 ? 4.502 12.062 4.772 1.00 91.06 87 ASP A N 1
ATOM 711 C CA . ASP A 1 87 ? 5.404 13.221 4.693 1.00 91.06 87 ASP A CA 1
ATOM 712 C C . ASP A 1 87 ? 6.271 13.233 3.427 1.00 91.06 87 ASP A C 1
ATOM 714 O O . ASP A 1 87 ? 7.090 14.130 3.233 1.00 91.06 87 ASP A O 1
ATOM 718 N N . LYS A 1 88 ? 6.100 12.229 2.564 1.00 91.62 88 LYS A N 1
ATOM 719 C CA . LYS A 1 88 ? 6.919 12.016 1.371 1.00 91.62 88 LYS A CA 1
ATOM 720 C C . LYS A 1 88 ? 6.075 12.013 0.116 1.00 91.62 88 LYS A C 1
ATOM 722 O O . LYS A 1 88 ? 4.924 11.569 0.120 1.00 91.62 88 LYS A O 1
ATOM 727 N N . ALA A 1 89 ? 6.691 12.485 -0.961 1.00 93.94 89 ALA A N 1
ATOM 728 C CA . ALA A 1 89 ? 6.103 12.429 -2.283 1.00 93.94 89 ALA A CA 1
ATOM 729 C C . ALA A 1 89 ? 6.045 10.977 -2.775 1.00 93.94 89 ALA A C 1
ATOM 731 O O . ALA A 1 89 ? 7.023 10.223 -2.686 1.00 93.94 89 ALA A O 1
ATOM 732 N N . GLY A 1 90 ? 4.889 10.573 -3.284 1.00 95.75 90 GLY A N 1
ATOM 733 C CA . GLY A 1 90 ? 4.656 9.188 -3.665 1.00 95.75 90 GLY A CA 1
ATOM 734 C C . GLY A 1 90 ? 3.197 8.869 -3.923 1.00 95.75 90 GLY A C 1
ATOM 735 O O . GLY A 1 90 ? 2.325 9.731 -3.826 1.00 95.75 90 GLY A O 1
ATOM 736 N N . VAL A 1 91 ? 2.956 7.601 -4.225 1.00 96.75 91 VAL A N 1
ATOM 737 C CA . VAL A 1 91 ? 1.618 7.012 -4.294 1.00 96.75 91 VAL A CA 1
ATOM 738 C C . VAL A 1 91 ? 1.424 6.145 -3.062 1.00 96.75 91 VAL A C 1
ATOM 740 O O . VAL A 1 91 ? 2.344 5.461 -2.618 1.00 96.75 91 VAL A O 1
ATOM 743 N N . TYR A 1 92 ? 0.244 6.193 -2.468 1.00 96.88 92 TYR A N 1
ATOM 744 C CA . TYR A 1 92 ? -0.102 5.407 -1.299 1.00 96.88 92 TYR A CA 1
ATOM 745 C C . TYR A 1 92 ? -1.419 4.680 -1.508 1.00 96.88 92 TYR A C 1
ATOM 747 O O 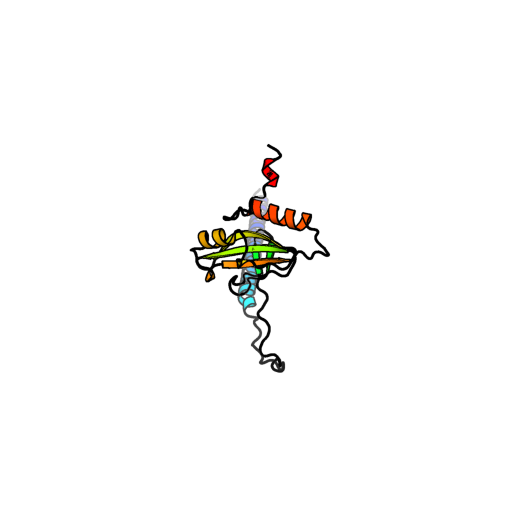. TYR A 1 92 ? -2.278 5.100 -2.279 1.00 96.88 92 TYR A O 1
ATOM 755 N N . THR A 1 93 ? -1.587 3.590 -0.777 1.00 97.44 93 THR A N 1
ATOM 756 C CA . THR A 1 93 ? -2.810 2.800 -0.764 1.00 97.44 93 THR A CA 1
ATOM 757 C C . THR A 1 93 ? -3.343 2.703 0.651 1.00 97.44 93 THR A C 1
ATOM 759 O O . THR A 1 93 ? -2.578 2.449 1.589 1.00 97.44 93 THR A O 1
ATOM 762 N N . ILE A 1 94 ? -4.656 2.840 0.798 1.00 97.94 94 ILE A N 1
ATOM 763 C CA . ILE A 1 94 ? -5.348 2.461 2.026 1.00 97.94 94 ILE A CA 1
ATOM 764 C C . ILE A 1 94 ? -5.818 1.024 1.870 1.00 97.94 94 ILE A C 1
ATOM 766 O O . ILE A 1 94 ? -6.460 0.659 0.882 1.00 97.94 94 ILE A O 1
ATOM 770 N N . LEU A 1 95 ? -5.480 0.220 2.866 1.00 97.75 95 LEU A N 1
ATOM 771 C CA . LEU A 1 95 ? -5.748 -1.202 2.920 1.00 97.75 95 LEU A CA 1
ATOM 772 C C . LEU A 1 95 ? -6.746 -1.488 4.039 1.00 97.75 95 LEU A C 1
ATOM 774 O O . LEU A 1 95 ? -6.630 -0.931 5.133 1.00 97.75 95 LEU A O 1
ATOM 778 N N . CYS A 1 96 ? -7.687 -2.391 3.794 1.00 97.75 96 CYS A N 1
ATOM 779 C CA . CYS A 1 96 ? -8.525 -2.964 4.833 1.00 97.75 96 CYS A CA 1
ATOM 780 C C . CYS A 1 96 ? -8.027 -4.358 5.198 1.00 97.75 96 CYS A C 1
ATOM 782 O O . CYS A 1 96 ? -7.983 -5.246 4.350 1.00 97.75 96 CYS A O 1
ATOM 784 N N . LYS A 1 97 ? -7.694 -4.573 6.469 1.00 96.88 97 LYS A N 1
ATOM 785 C CA . LYS A 1 97 ? -7.303 -5.889 6.965 1.00 96.88 97 LYS A CA 1
ATOM 786 C C . LYS A 1 97 ? -8.533 -6.720 7.320 1.00 96.88 97 LYS A C 1
ATOM 788 O O . LYS A 1 97 ? -9.248 -6.389 8.267 1.00 96.88 97 LYS A O 1
ATOM 793 N N . LYS A 1 98 ? -8.744 -7.834 6.618 1.00 93.25 98 LYS A N 1
ATOM 794 C CA . LYS A 1 98 ? -9.816 -8.807 6.885 1.00 93.25 98 LYS A CA 1
ATOM 795 C C . LYS A 1 98 ? -9.227 -10.211 6.931 1.00 93.25 98 LYS A C 1
ATOM 797 O O . LYS A 1 98 ? -8.530 -10.621 6.017 1.00 93.25 98 LYS A O 1
ATOM 802 N N . ASN A 1 99 ? -9.472 -10.949 8.015 1.00 90.19 99 ASN A N 1
ATOM 803 C CA . ASN A 1 99 ? -9.005 -12.336 8.190 1.00 90.19 99 ASN A CA 1
ATOM 804 C C . ASN A 1 99 ? -7.490 -12.561 7.976 1.00 90.19 99 ASN A C 1
ATOM 806 O O . ASN A 1 99 ? -7.065 -13.666 7.666 1.00 90.19 99 ASN A O 1
ATOM 810 N N . GLY A 1 100 ? -6.669 -11.524 8.179 1.00 88.81 100 GLY A N 1
ATOM 811 C CA . GLY A 1 100 ? -5.216 -11.586 7.979 1.00 88.81 100 GLY A CA 1
ATOM 812 C C . GLY A 1 100 ? -4.743 -11.154 6.589 1.00 88.81 100 GLY A C 1
ATOM 813 O O . GLY A 1 100 ? -3.546 -10.933 6.425 1.00 88.81 100 GLY A O 1
ATOM 814 N N . GLU A 1 101 ? -5.658 -10.954 5.644 1.00 93.62 101 GLU A N 1
ATOM 815 C CA . GLU A 1 101 ? -5.390 -10.454 4.294 1.00 93.62 101 GLU 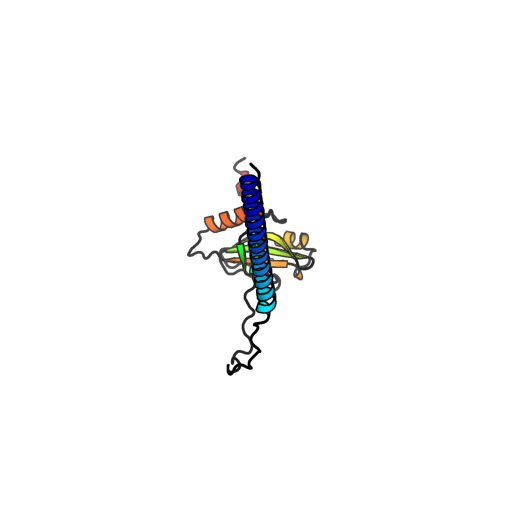A CA 1
ATOM 816 C C . GLU A 1 101 ? -5.686 -8.952 4.191 1.00 93.62 101 GLU A C 1
ATOM 818 O O . GLU A 1 101 ? -6.349 -8.379 5.063 1.00 93.62 101 GLU A O 1
ATOM 823 N N . TYR A 1 102 ? -5.160 -8.309 3.147 1.00 96.31 102 TYR A N 1
ATOM 824 C CA . TYR A 1 102 ? -5.288 -6.871 2.915 1.00 96.31 102 TYR A CA 1
ATOM 825 C C . TYR A 1 102 ? -6.010 -6.604 1.593 1.00 96.31 102 TYR A C 1
ATOM 827 O O . TYR A 1 102 ? -5.457 -6.855 0.525 1.00 96.31 102 TYR A O 1
ATOM 835 N N . ASP A 1 103 ? -7.210 -6.035 1.677 1.00 96.00 103 ASP A N 1
ATOM 836 C CA . ASP A 1 103 ? -7.945 -5.522 0.519 1.00 96.00 103 ASP A CA 1
ATOM 837 C C . ASP A 1 103 ? -7.512 -4.083 0.234 1.00 96.00 103 ASP A C 1
ATOM 839 O O . ASP A 1 103 ? -7.493 -3.252 1.145 1.00 96.00 103 ASP A O 1
ATOM 843 N N . ILE A 1 104 ? -7.233 -3.746 -1.023 1.00 96.94 104 ILE A N 1
ATOM 844 C CA . ILE A 1 104 ? -6.933 -2.366 -1.422 1.00 96.94 104 ILE A CA 1
ATOM 845 C C . ILE A 1 104 ? -8.250 -1.619 -1.619 1.00 96.94 104 ILE A C 1
ATOM 847 O O . ILE A 1 104 ? -9.019 -1.919 -2.530 1.00 96.94 104 ILE A O 1
ATOM 851 N N . ILE A 1 105 ? -8.521 -0.637 -0.761 1.00 97.19 105 ILE A N 1
ATOM 852 C CA . ILE A 1 105 ? -9.795 0.095 -0.780 1.00 97.19 105 ILE A CA 1
ATOM 853 C C . ILE A 1 105 ? -9.672 1.505 -1.345 1.00 97.19 105 ILE A C 1
ATOM 855 O O . ILE A 1 105 ? -10.687 2.077 -1.724 1.00 97.19 105 ILE A O 1
ATOM 859 N N . TYR A 1 106 ? -8.467 2.072 -1.408 1.00 97.75 106 TYR A N 1
ATOM 860 C CA . TYR A 1 106 ? -8.220 3.392 -1.985 1.00 97.75 106 TYR A CA 1
ATOM 861 C C . TYR A 1 106 ? -6.770 3.522 -2.437 1.00 97.75 106 TYR A C 1
ATOM 863 O O . TYR A 1 106 ? -5.874 2.957 -1.805 1.00 97.75 106 TYR A O 1
ATOM 871 N N . ILE A 1 107 ? -6.553 4.314 -3.481 1.00 97.25 107 ILE A N 1
ATOM 872 C CA . ILE A 1 107 ? -5.238 4.683 -3.996 1.00 97.25 107 ILE A CA 1
ATOM 873 C C . ILE A 1 107 ? -5.206 6.208 -4.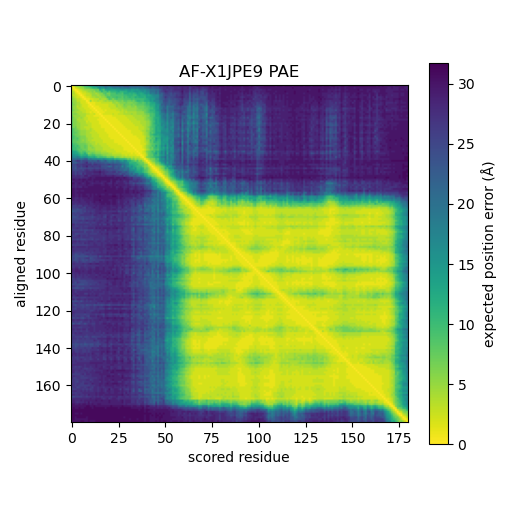080 1.00 97.25 107 ILE A C 1
ATOM 875 O O . ILE A 1 107 ? -6.180 6.840 -4.477 1.00 97.25 107 ILE A O 1
ATOM 879 N N . GLY A 1 108 ? -4.113 6.811 -3.632 1.00 95.25 108 GLY A N 1
ATOM 880 C CA . GLY A 1 108 ? -3.940 8.254 -3.633 1.00 95.25 108 GLY A CA 1
ATOM 881 C C . GLY A 1 108 ? -2.506 8.641 -3.930 1.00 95.25 108 GLY A C 1
ATOM 882 O O . GLY A 1 108 ? -1.582 7.847 -3.783 1.00 95.25 108 GLY A O 1
ATOM 883 N N . GLU A 1 109 ? -2.315 9.889 -4.327 1.00 94.19 109 GLU A N 1
ATOM 884 C CA . GLU A 1 109 ? -0.993 10.489 -4.474 1.00 94.19 109 GLU A CA 1
ATOM 885 C C . GLU A 1 109 ? -0.780 11.555 -3.406 1.00 94.19 109 GLU A C 1
ATOM 887 O O . GLU A 1 109 ? -1.730 12.150 -2.889 1.00 94.19 109 GLU A O 1
ATOM 892 N N . ASN A 1 110 ? 0.480 11.775 -3.060 1.00 91.69 110 ASN A N 1
ATOM 893 C CA . ASN A 1 110 ? 0.891 12.786 -2.111 1.00 91.69 110 ASN A CA 1
ATOM 894 C C . ASN A 1 110 ? 2.111 13.536 -2.649 1.00 91.69 110 ASN A C 1
ATOM 896 O O . ASN A 1 110 ? 3.015 12.925 -3.224 1.00 91.69 110 ASN A O 1
ATOM 900 N N . GLU A 1 111 ? 2.146 14.848 -2.434 1.00 88.00 111 GLU A N 1
ATOM 901 C CA . GLU A 1 111 ? 3.301 15.701 -2.747 1.00 88.00 111 GLU A CA 1
ATOM 902 C C . GLU A 1 111 ? 3.884 16.316 -1.476 1.00 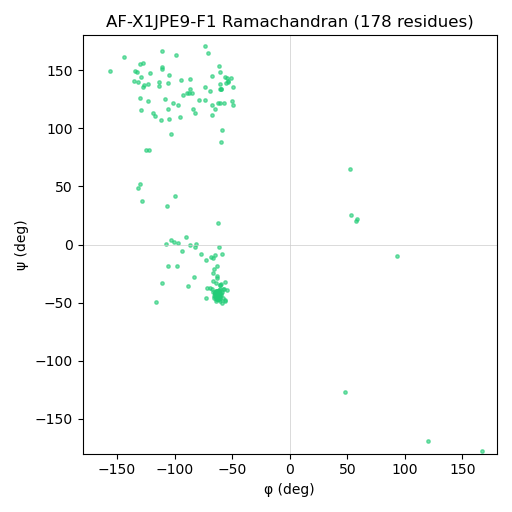88.00 111 GLU A C 1
ATOM 904 O O . GLU A 1 111 ? 5.082 16.212 -1.222 1.00 88.00 111 GLU A O 1
ATOM 909 N N . GLU A 1 112 ? 3.012 16.897 -0.653 1.00 85.75 112 GLU A N 1
ATOM 910 C CA . GLU A 1 112 ? 3.351 17.558 0.605 1.00 85.75 112 GLU A CA 1
ATOM 911 C C . GLU A 1 112 ? 2.840 16.766 1.808 1.00 85.75 112 GLU A C 1
ATOM 913 O O . GLU A 1 112 ? 2.015 15.869 1.676 1.00 85.75 112 GLU A O 1
ATOM 918 N N . ALA A 1 113 ? 3.304 17.092 3.012 1.00 88.69 113 ALA A N 1
ATOM 919 C CA . ALA A 1 113 ? 2.868 16.381 4.205 1.00 88.69 113 ALA A CA 1
ATOM 920 C C . ALA A 1 113 ? 1.349 16.506 4.427 1.00 88.69 113 ALA A C 1
ATOM 922 O O . ALA A 1 113 ? 0.826 17.608 4.604 1.00 88.69 113 ALA A O 1
ATOM 923 N N . SER A 1 114 ? 0.640 15.377 4.480 1.00 90.44 114 SER A N 1
ATOM 924 C CA . SER A 1 114 ? -0.816 15.359 4.646 1.00 90.44 114 SER A CA 1
ATOM 925 C C . SER A 1 114 ? -1.272 14.367 5.718 1.00 90.44 114 SER A C 1
ATOM 927 O O . SER A 1 114 ? -0.633 13.348 5.982 1.00 90.44 114 SER A O 1
ATOM 929 N N . ARG A 1 115 ? -2.386 14.704 6.386 1.00 94.88 115 ARG A N 1
ATOM 930 C CA . ARG A 1 115 ? -3.040 13.848 7.389 1.00 94.88 115 ARG A CA 1
ATOM 931 C C . ARG A 1 115 ? -4.158 13.047 6.742 1.00 94.88 115 ARG A C 1
ATOM 933 O O . ARG A 1 115 ? -5.223 13.591 6.449 1.00 94.88 115 ARG A O 1
ATOM 940 N N . LEU A 1 116 ? -3.950 11.746 6.611 1.00 95.00 116 LEU A N 1
ATOM 941 C CA . LEU A 1 116 ? -4.860 10.811 5.956 1.00 95.00 116 LEU A CA 1
ATOM 942 C C . LEU A 1 116 ? -6.203 10.684 6.685 1.00 95.00 116 LEU A C 1
ATOM 944 O O . LEU A 1 116 ? -7.243 10.578 6.046 1.00 95.00 116 LEU A O 1
ATOM 948 N N . LEU A 1 117 ? -6.229 10.797 8.016 1.00 94.69 117 LEU A N 1
ATOM 949 C CA . LEU A 1 117 ? -7.487 10.774 8.783 1.00 94.69 117 LEU A CA 1
ATOM 950 C C . LEU A 1 117 ? -8.376 12.011 8.554 1.00 94.69 117 LEU A C 1
ATOM 952 O O . LEU A 1 117 ? -9.523 12.031 8.993 1.00 94.69 117 LEU A O 1
ATOM 956 N N . ARG A 1 118 ? -7.863 13.053 7.884 1.00 94.19 118 ARG A N 1
ATOM 957 C CA . ARG A 1 118 ? -8.631 14.239 7.462 1.00 94.19 118 ARG A CA 1
ATOM 958 C C . ARG A 1 118 ? -8.980 14.215 5.972 1.00 94.19 118 ARG A C 1
ATOM 960 O O . ARG A 1 118 ? -9.522 15.191 5.462 1.00 94.19 118 ARG A O 1
ATOM 967 N N . HIS A 1 119 ? -8.643 13.134 5.276 1.00 94.25 119 HIS A N 1
ATOM 968 C CA . HIS A 1 119 ? -8.875 12.995 3.848 1.00 94.25 119 HIS A CA 1
ATOM 969 C C . HIS A 1 119 ? -10.379 12.924 3.541 1.00 94.25 119 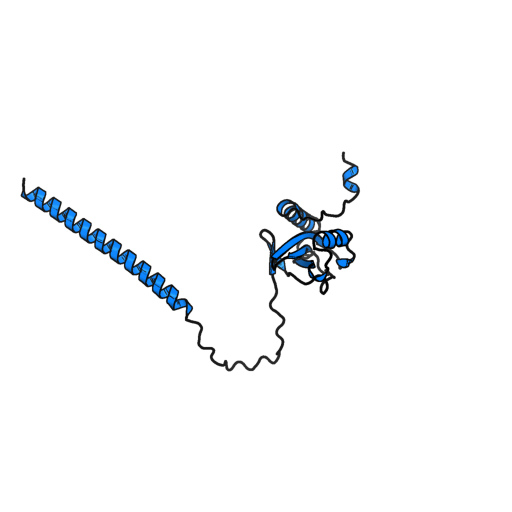HIS A C 1
ATOM 971 O O . HIS A 1 119 ? -11.147 12.328 4.297 1.00 94.25 119 HIS A O 1
ATOM 977 N N . SER A 1 120 ? -10.809 13.486 2.409 1.00 93.25 120 SER A N 1
ATOM 978 C CA . SER A 1 120 ? -12.226 13.514 2.000 1.00 93.25 120 SER A CA 1
ATOM 979 C C . SER A 1 120 ? -12.845 12.114 1.911 1.00 93.25 120 SER A C 1
ATOM 981 O O . SER A 1 120 ? -13.972 11.898 2.352 1.00 93.25 120 SER A O 1
ATOM 983 N N . GLN A 1 121 ? -12.067 11.140 1.433 1.00 95.06 121 GLN A N 1
ATOM 984 C CA . GLN A 1 121 ? -12.487 9.740 1.304 1.00 95.06 121 GLN A CA 1
ATOM 985 C C . GLN A 1 121 ? -12.403 8.921 2.602 1.00 95.06 121 GLN A C 1
ATOM 987 O O . GLN A 1 121 ? -12.798 7.757 2.598 1.00 95.06 121 GLN A O 1
ATOM 992 N N . TYR A 1 122 ? -11.975 9.507 3.728 1.00 95.25 122 TYR A N 1
ATOM 993 C CA . TYR A 1 122 ? -11.833 8.789 5.003 1.00 95.25 122 TYR A CA 1
ATOM 994 C C . TYR A 1 122 ? -13.119 8.072 5.435 1.00 95.25 122 TYR A C 1
ATOM 996 O O . TYR A 1 122 ? -13.089 6.931 5.900 1.00 95.25 122 TYR A O 1
ATOM 1004 N N . ARG A 1 123 ? -14.273 8.712 5.217 1.00 95.38 123 ARG A N 1
ATOM 1005 C CA . ARG A 1 123 ? -15.575 8.105 5.503 1.00 95.38 123 ARG A CA 1
ATOM 1006 C C . ARG A 1 123 ? -15.826 6.848 4.661 1.00 95.38 123 ARG A C 1
ATOM 1008 O O . ARG A 1 123 ? -16.237 5.834 5.217 1.00 95.38 123 ARG A O 1
ATOM 1015 N N . CYS A 1 124 ? -15.527 6.898 3.363 1.00 96.38 124 CYS A N 1
ATOM 1016 C CA . CYS A 1 124 ? -15.661 5.744 2.474 1.00 96.38 124 CYS A CA 1
ATOM 1017 C C . CYS A 1 124 ? -14.762 4.584 2.921 1.00 96.38 124 CYS A C 1
ATOM 1019 O O . CYS A 1 124 ? -15.185 3.427 2.897 1.00 96.38 124 CYS A O 1
ATOM 1021 N N . TRP A 1 125 ? -13.540 4.884 3.377 1.00 97.12 125 TRP A N 1
ATOM 1022 C CA . TRP A 1 125 ? -12.602 3.863 3.844 1.00 97.12 125 TRP A CA 1
AT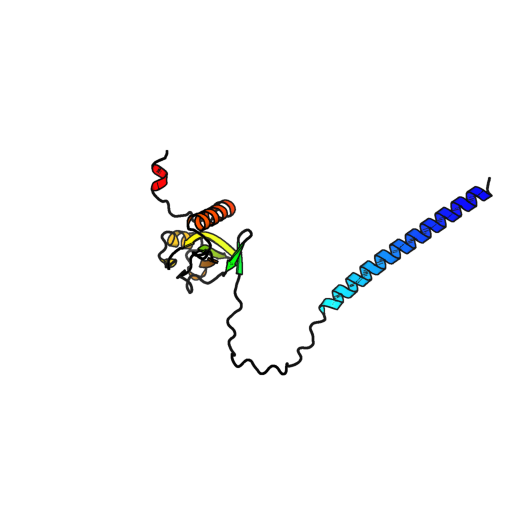OM 1023 C C . TRP A 1 125 ? -13.152 3.094 5.044 1.00 97.12 125 TRP A C 1
ATOM 1025 O O . TRP A 1 125 ? -13.097 1.867 5.071 1.00 97.12 125 TRP A O 1
ATOM 1035 N N . LEU A 1 126 ? -13.724 3.808 6.019 1.00 96.69 126 LEU A N 1
ATOM 1036 C CA . LEU A 1 126 ? -14.366 3.191 7.177 1.00 96.69 126 LEU A CA 1
ATOM 1037 C C . LEU A 1 126 ? -15.568 2.338 6.765 1.00 96.69 126 LEU A C 1
ATOM 1039 O O . LEU A 1 126 ? -15.683 1.199 7.210 1.00 96.69 126 LEU A O 1
ATOM 1043 N N . GLU A 1 127 ? -16.446 2.855 5.907 1.00 96.31 127 GLU A N 1
ATOM 1044 C CA . GLU A 1 127 ? -17.643 2.135 5.451 1.00 96.31 127 GLU A CA 1
ATOM 1045 C C . GLU A 1 127 ? -17.287 0.830 4.711 1.00 96.31 127 GLU A C 1
ATOM 1047 O O . GLU A 1 127 ? -17.913 -0.199 4.957 1.00 96.31 127 GLU A O 1
ATOM 1052 N N . ASN A 1 128 ? -16.217 0.826 3.909 1.00 95.88 128 ASN A N 1
ATOM 1053 C CA . ASN A 1 128 ? -15.717 -0.369 3.214 1.00 95.88 128 ASN A CA 1
ATOM 1054 C C . ASN A 1 128 ? -14.818 -1.276 4.084 1.00 95.88 128 ASN A C 1
ATOM 1056 O O . ASN A 1 128 ? -14.381 -2.340 3.632 1.00 95.88 128 ASN A O 1
ATOM 1060 N N . CYS A 1 129 ? -14.558 -0.883 5.336 1.00 96.31 129 CYS A N 1
ATOM 1061 C CA . CYS A 1 129 ? -13.698 -1.600 6.277 1.00 96.31 129 CYS A CA 1
ATOM 1062 C C . CYS A 1 129 ? -14.334 -1.782 7.668 1.00 96.31 129 CYS A C 1
ATOM 1064 O O . CYS A 1 129 ? -13.718 -1.529 8.707 1.00 96.31 129 CYS A O 1
ATOM 1066 N N . ASN A 1 130 ? -15.589 -2.242 7.697 1.00 93.12 130 ASN A N 1
ATOM 1067 C CA . ASN A 1 130 ? -16.336 -2.595 8.916 1.00 93.12 130 ASN A CA 1
ATOM 1068 C C . ASN A 1 130 ? -16.483 -1.454 9.944 1.00 93.12 130 ASN A C 1
ATOM 1070 O O . ASN A 1 130 ? -16.729 -1.715 11.117 1.00 93.12 130 ASN A O 1
ATOM 1074 N N . GLN A 1 131 ? -16.322 -0.197 9.527 1.00 93.50 131 GLN A N 1
ATOM 1075 C CA . GLN A 1 131 ? -16.349 1.000 10.377 1.00 93.50 131 GLN A CA 1
ATOM 1076 C C . GLN A 1 131 ? -15.299 1.020 11.505 1.00 93.50 131 GLN A C 1
ATOM 1078 O O . GLN A 1 131 ? -15.436 1.764 12.475 1.00 93.50 131 GLN A O 1
ATOM 1083 N N . GLU A 1 132 ? -14.215 0.249 11.380 1.00 93.06 132 GLU A N 1
ATOM 1084 C CA . GLU A 1 132 ? -13.201 0.108 12.427 1.00 93.06 132 GLU A CA 1
ATOM 1085 C C . GLU A 1 132 ? -11.826 0.629 11.972 1.00 93.06 132 GLU A C 1
ATOM 1087 O O . GLU A 1 132 ? -11.126 -0.014 11.193 1.00 93.06 132 GLU A O 1
ATOM 1092 N N . LEU A 1 133 ? -11.368 1.750 12.547 1.00 94.12 133 LEU A N 1
ATOM 1093 C CA . LEU A 1 133 ? -10.057 2.348 12.234 1.00 94.12 133 LEU A CA 1
ATOM 1094 C C . LEU A 1 133 ? -8.873 1.386 12.450 1.00 94.12 133 LEU A C 1
ATOM 1096 O O . LEU A 1 133 ? -7.884 1.455 11.730 1.00 94.12 133 LEU A O 1
ATOM 1100 N N . LYS A 1 134 ? -8.959 0.470 13.425 1.00 95.56 134 LYS A N 1
ATOM 1101 C CA . LYS A 1 134 ? -7.896 -0.518 13.702 1.00 95.56 134 LYS A CA 1
ATOM 1102 C C . LYS A 1 134 ? -7.650 -1.488 12.532 1.00 95.56 134 LYS A C 1
ATOM 1104 O O . LYS A 1 134 ? -6.606 -2.130 12.505 1.00 95.56 134 LYS A O 1
ATOM 1109 N N . ASN A 1 135 ? -8.602 -1.599 11.603 1.00 96.94 135 ASN A N 1
ATOM 1110 C CA . ASN A 1 135 ? -8.496 -2.457 10.426 1.00 96.94 135 ASN A CA 1
ATOM 1111 C C . ASN A 1 135 ? -7.960 -1.697 9.205 1.00 96.94 135 ASN A C 1
ATOM 1113 O O . ASN A 1 135 ? -7.723 -2.324 8.176 1.00 96.94 135 ASN A O 1
ATOM 1117 N N . LEU A 1 136 ? -7.759 -0.378 9.301 1.00 97.88 136 LEU A N 1
ATOM 1118 C CA . LEU A 1 136 ? -7.192 0.426 8.226 1.00 97.88 136 LEU A CA 1
ATOM 1119 C C . LEU A 1 136 ? -5.669 0.468 8.327 1.00 97.88 136 LEU A C 1
ATOM 1121 O O . LEU A 1 136 ? -5.096 0.776 9.376 1.00 97.88 136 LEU A O 1
ATOM 1125 N N . TYR A 1 137 ? -5.026 0.190 7.203 1.00 97.75 137 TYR A N 1
ATOM 1126 C CA . TYR A 1 137 ? -3.581 0.182 7.056 1.00 97.75 137 TYR A CA 1
ATOM 1127 C C . TYR A 1 137 ? -3.160 1.053 5.871 1.00 97.75 137 TYR A C 1
ATOM 1129 O O . TYR A 1 137 ? -3.934 1.298 4.950 1.00 97.75 137 TYR A O 1
ATOM 1137 N N . LEU A 1 138 ? -1.920 1.521 5.912 1.00 97.25 138 LEU A N 1
ATOM 1138 C CA . LEU A 1 138 ? -1.272 2.329 4.893 1.00 97.25 138 LEU A CA 1
ATOM 1139 C C . LEU A 1 138 ? -0.137 1.522 4.269 1.00 97.25 138 LEU A C 1
ATOM 1141 O O . LEU A 1 138 ? 0.660 0.924 4.990 1.00 97.25 138 LEU A O 1
ATOM 1145 N N . ALA A 1 139 ? -0.019 1.564 2.950 1.00 97.38 139 ALA A N 1
ATOM 1146 C CA . ALA A 1 139 ? 1.213 1.202 2.264 1.00 97.38 139 ALA A CA 1
ATOM 1147 C C . ALA A 1 139 ? 1.587 2.316 1.285 1.00 97.38 139 ALA A C 1
ATOM 1149 O O . ALA A 1 139 ? 0.707 2.955 0.712 1.00 97.38 139 ALA A O 1
ATOM 1150 N N . ALA A 1 140 ? 2.879 2.590 1.123 1.00 96.12 140 ALA A N 1
ATOM 1151 C CA . ALA A 1 140 ? 3.365 3.709 0.325 1.00 96.12 140 ALA A CA 1
ATOM 1152 C C . ALA A 1 140 ? 4.474 3.282 -0.636 1.00 96.12 140 ALA A C 1
ATOM 1154 O O . ALA A 1 140 ? 5.384 2.531 -0.284 1.00 96.12 140 ALA A O 1
ATOM 1155 N N . PHE A 1 141 ? 4.418 3.826 -1.843 1.00 96.44 141 PHE A N 1
ATOM 1156 C CA . PHE A 1 141 ? 5.440 3.731 -2.865 1.00 96.44 141 PHE A CA 1
ATOM 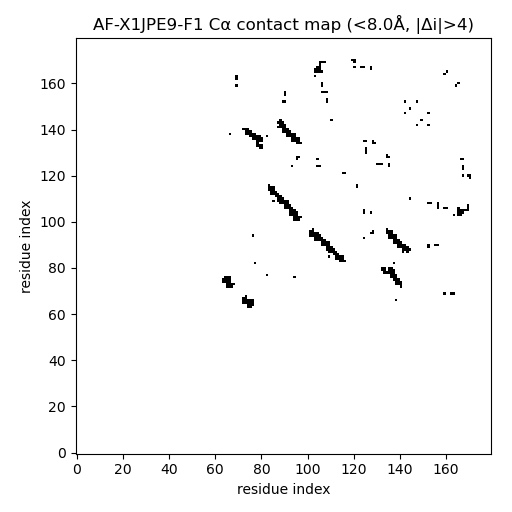1157 C C . PHE A 1 141 ? 6.064 5.113 -3.057 1.00 96.44 141 PHE A C 1
ATOM 1159 O O . PHE A 1 141 ? 5.437 6.044 -3.568 1.00 96.44 141 PHE A O 1
ATOM 1166 N N . TRP A 1 142 ? 7.298 5.275 -2.580 1.00 93.62 142 TRP A N 1
ATOM 1167 C CA . TRP A 1 142 ? 7.975 6.568 -2.621 1.00 93.62 142 TRP A CA 1
ATOM 1168 C C . TRP A 1 142 ? 8.424 6.912 -4.036 1.00 93.62 142 TRP A C 1
ATOM 1170 O O . TRP A 1 142 ? 9.198 6.187 -4.662 1.00 93.62 142 TRP A O 1
ATOM 1180 N N . MET A 1 143 ? 7.986 8.079 -4.497 1.00 94.81 143 MET A N 1
ATOM 1181 C CA . MET A 1 143 ? 8.353 8.650 -5.787 1.00 94.81 143 MET A CA 1
ATOM 1182 C C . MET A 1 143 ? 8.930 10.050 -5.543 1.00 94.81 143 MET A C 1
ATOM 1184 O O . MET A 1 143 ? 8.198 11.038 -5.659 1.00 94.81 143 MET A O 1
ATOM 1188 N N . PRO A 1 144 ? 10.225 10.139 -5.170 1.00 92.44 144 PRO A N 1
ATOM 1189 C CA . PRO A 1 144 ? 10.880 11.398 -4.816 1.00 92.44 144 PRO A CA 1
ATOM 1190 C C . PRO A 1 144 ? 10.759 12.441 -5.930 1.00 92.44 144 PRO A C 1
ATOM 1192 O O . PRO A 1 144 ? 10.907 12.115 -7.113 1.00 92.44 144 PRO A O 1
ATOM 1195 N N . MET A 1 145 ? 10.506 13.695 -5.549 1.00 89.56 145 MET A N 1
ATOM 1196 C CA . MET A 1 145 ? 10.247 14.796 -6.486 1.00 89.56 145 MET A CA 1
ATOM 1197 C C . MET A 1 145 ? 11.440 15.096 -7.398 1.00 89.56 145 MET A C 1
ATOM 1199 O O . MET A 1 145 ? 11.254 15.540 -8.526 1.00 89.56 145 MET A O 1
ATOM 1203 N N . GLU A 1 146 ? 12.660 14.803 -6.945 1.00 91.62 146 GLU A N 1
ATOM 1204 C CA . GLU A 1 146 ? 13.897 14.993 -7.707 1.00 91.62 146 GLU A CA 1
ATOM 1205 C C . GLU A 1 146 ? 13.982 14.062 -8.922 1.00 91.62 146 GLU A C 1
ATOM 1207 O O . GLU A 1 146 ? 14.700 14.351 -9.878 1.00 91.62 146 GLU A O 1
ATOM 1212 N N . LYS A 1 147 ? 13.270 12.929 -8.877 1.00 93.06 147 LYS A N 1
ATOM 1213 C CA . LYS A 1 147 ? 13.292 11.901 -9.922 1.00 93.06 147 LYS A CA 1
ATOM 1214 C C . LYS A 1 147 ? 11.978 11.814 -10.691 1.00 93.06 147 LYS A C 1
ATOM 1216 O O . LYS A 1 147 ? 11.996 11.501 -11.879 1.00 93.06 147 LYS A O 1
ATOM 1221 N N . TYR A 1 148 ? 10.853 12.067 -10.028 1.00 92.44 148 TYR A N 1
ATOM 1222 C CA . TYR A 1 148 ? 9.524 11.902 -10.603 1.00 92.44 148 TYR A CA 1
ATOM 1223 C C . TYR A 1 148 ? 8.745 13.214 -10.522 1.00 92.44 148 TYR A C 1
ATOM 1225 O O . TYR A 1 148 ? 8.535 13.770 -9.443 1.00 92.44 148 TYR A O 1
ATOM 1233 N N . GLY A 1 149 ? 8.290 13.695 -11.678 1.00 91.31 149 GLY A N 1
ATOM 1234 C CA . GLY A 1 149 ? 7.378 14.831 -11.755 1.00 91.31 149 GLY A CA 1
ATOM 1235 C C . GLY A 1 149 ? 5.960 14.466 -11.314 1.00 91.31 149 GLY A C 1
ATOM 1236 O O . GLY A 1 149 ? 5.621 13.291 -11.159 1.00 91.31 149 GLY A O 1
ATOM 1237 N N . TYR A 1 150 ? 5.115 15.485 -11.169 1.00 90.38 150 TYR A N 1
ATOM 1238 C CA . TYR A 1 150 ? 3.711 15.307 -10.801 1.00 90.38 150 TYR A CA 1
ATOM 1239 C C . TYR A 1 150 ? 2.952 14.385 -11.766 1.00 90.38 150 TYR A C 1
ATOM 1241 O O . TYR A 1 150 ? 2.313 13.430 -11.338 1.00 90.38 150 TYR A O 1
ATOM 1249 N N . ALA A 1 151 ? 3.101 14.618 -13.074 1.00 93.38 151 ALA A N 1
ATOM 1250 C CA . ALA A 1 151 ? 2.446 13.814 -14.104 1.00 93.38 151 ALA A CA 1
ATOM 1251 C C . ALA A 1 151 ? 2.807 12.322 -14.011 1.00 93.38 151 ALA A C 1
ATOM 1253 O O . ALA A 1 151 ? 1.927 11.487 -14.153 1.00 93.38 151 ALA A O 1
ATOM 1254 N N . ALA A 1 152 ? 4.064 11.991 -13.693 1.00 94.94 152 ALA A N 1
ATOM 1255 C CA . ALA A 1 152 ? 4.506 10.602 -13.564 1.00 94.94 152 ALA A CA 1
ATOM 1256 C C . ALA A 1 152 ? 3.903 9.902 -12.333 1.00 94.94 152 ALA A C 1
ATOM 1258 O O . ALA A 1 152 ? 3.569 8.724 -12.401 1.00 94.94 152 ALA A O 1
ATOM 1259 N N . ARG A 1 153 ? 3.750 10.613 -11.204 1.00 94.69 153 ARG A N 1
ATOM 1260 C CA . ARG A 1 153 ? 3.038 10.078 -10.027 1.00 94.69 153 ARG A CA 1
ATOM 1261 C C . ARG A 1 153 ? 1.565 9.840 -10.334 1.00 94.69 153 ARG A C 1
ATOM 1263 O O . ARG A 1 153 ? 1.034 8.795 -9.968 1.00 94.69 153 ARG A O 1
ATOM 1270 N N . ARG A 1 154 ? 0.941 10.791 -11.029 1.00 94.62 154 ARG A N 1
ATOM 1271 C CA . ARG A 1 154 ? -0.463 10.705 -11.415 1.00 94.62 154 ARG A CA 1
ATOM 1272 C C . ARG A 1 154 ? -0.720 9.549 -12.375 1.00 94.62 154 ARG A C 1
ATOM 1274 O O . ARG A 1 154 ? -1.621 8.768 -12.110 1.00 94.62 154 ARG A O 1
ATOM 1281 N N . GLU A 1 155 ? 0.087 9.419 -13.425 1.00 95.62 155 GLU A N 1
ATOM 1282 C CA . GLU A 1 155 ? 0.008 8.319 -14.395 1.00 95.62 155 GLU A CA 1
ATOM 1283 C C . GLU A 1 155 ? 0.164 6.963 -13.697 1.00 95.62 155 GLU A C 1
ATOM 1285 O O . GLU A 1 155 ? -0.666 6.079 -13.874 1.00 95.62 155 GLU A O 1
ATOM 1290 N N . PHE A 1 156 ? 1.153 6.834 -12.806 1.00 96.44 156 PHE A N 1
ATOM 1291 C CA . PHE A 1 156 ? 1.348 5.619 -12.014 1.00 96.44 156 PHE A CA 1
ATOM 1292 C C . PHE A 1 156 ? 0.153 5.300 -11.100 1.00 96.44 156 PHE A C 1
ATOM 1294 O O . PHE A 1 156 ? -0.259 4.149 -10.970 1.00 96.44 156 PHE A O 1
ATOM 1301 N N . LYS A 1 157 ? -0.428 6.319 -10.458 1.00 96.00 157 LYS A N 1
ATOM 1302 C CA . LYS A 1 157 ? -1.632 6.168 -9.632 1.00 96.00 157 LYS A CA 1
ATOM 1303 C C . LYS A 1 157 ? -2.831 5.720 -10.478 1.00 96.00 157 LYS A C 1
ATOM 1305 O O . LYS A 1 157 ? -3.548 4.818 -10.061 1.00 96.00 157 LYS A O 1
ATOM 1310 N N . GLU A 1 158 ? -3.042 6.339 -11.637 1.00 95.50 158 GLU A N 1
ATOM 1311 C CA . GLU A 1 158 ? -4.141 6.023 -12.561 1.00 95.50 158 GLU A CA 1
ATOM 1312 C C . GLU A 1 158 ? -4.010 4.599 -13.125 1.00 95.50 158 GLU A C 1
ATOM 1314 O O . GLU A 1 158 ? -4.988 3.857 -13.113 1.00 95.50 158 GLU A O 1
ATOM 1319 N N . GLU A 1 159 ? -2.802 4.166 -13.500 1.00 95.88 159 GLU A N 1
ATOM 1320 C CA . GLU A 1 159 ? -2.524 2.784 -13.920 1.00 95.88 159 GLU A CA 1
ATOM 1321 C C . GLU A 1 159 ? -2.931 1.770 -12.838 1.00 95.88 159 GLU A C 1
ATOM 1323 O O . GLU A 1 159 ? -3.653 0.804 -13.107 1.00 95.88 159 GLU A O 1
ATOM 1328 N N . LEU A 1 160 ? -2.526 2.016 -11.588 1.00 96.25 160 LEU A N 1
ATOM 1329 C CA . LEU A 1 160 ? -2.898 1.160 -10.463 1.00 96.25 160 LEU A CA 1
ATOM 1330 C C . LEU A 1 160 ? -4.412 1.170 -10.204 1.00 96.25 160 LEU A C 1
ATOM 1332 O O . LEU A 1 160 ? -4.996 0.126 -9.907 1.00 96.25 160 LEU A O 1
ATOM 1336 N N . GLU A 1 161 ? -5.068 2.327 -10.311 1.00 95.69 161 GLU A N 1
ATOM 1337 C CA . GLU A 1 161 ? -6.523 2.448 -10.165 1.00 95.69 161 GLU A CA 1
ATOM 1338 C C . GLU A 1 161 ? -7.274 1.647 -11.240 1.00 95.69 161 GLU A C 1
ATOM 1340 O O . GLU A 1 161 ? -8.265 0.984 -10.920 1.00 95.69 161 GLU A O 1
ATOM 1345 N N . GLU A 1 162 ? -6.795 1.647 -12.486 1.00 94.75 162 GLU A N 1
ATOM 1346 C CA . GLU A 1 162 ? -7.390 0.889 -13.593 1.00 94.75 162 GLU A CA 1
ATOM 1347 C C . GLU A 1 162 ? -7.274 -0.628 -13.406 1.00 94.75 162 GLU A C 1
ATOM 1349 O O . GLU A 1 162 ? -8.231 -1.367 -13.679 1.00 94.75 162 GLU A O 1
ATOM 1354 N N . GLN A 1 163 ? -6.122 -1.092 -12.922 1.00 95.00 163 GLN A N 1
ATOM 1355 C CA . GLN A 1 163 ? -5.848 -2.509 -12.687 1.00 95.00 163 GLN A CA 1
ATOM 1356 C C . GLN A 1 163 ? -6.604 -3.044 -11.465 1.00 95.00 163 GLN A C 1
ATOM 1358 O O . GLN A 1 163 ? -7.224 -4.108 -11.529 1.00 95.00 163 GLN A O 1
ATOM 1363 N N . ILE A 1 164 ? -6.575 -2.302 -10.355 1.00 94.75 164 ILE A N 1
ATOM 1364 C CA . ILE A 1 164 ? -7.075 -2.764 -9.053 1.00 94.75 164 ILE A CA 1
ATOM 1365 C C . ILE A 1 164 ? -8.565 -2.463 -8.875 1.00 94.75 164 ILE A C 1
ATOM 1367 O O . ILE A 1 164 ? -9.277 -3.260 -8.267 1.00 94.75 164 ILE A O 1
ATOM 1371 N N . LYS A 1 165 ? -9.048 -1.329 -9.402 1.00 94.94 165 LYS A N 1
ATOM 1372 C CA . LYS A 1 165 ? -10.426 -0.830 -9.231 1.00 94.94 165 LYS A CA 1
ATOM 1373 C C . LYS A 1 165 ? -10.838 -0.765 -7.752 1.00 94.94 165 LYS A C 1
ATOM 1375 O O . LYS A 1 165 ? -11.730 -1.503 -7.324 1.00 94.94 165 LYS A O 1
ATOM 1380 N N . PRO A 1 166 ? -10.181 0.100 -6.953 1.00 95.81 166 PRO A N 1
ATOM 1381 C CA . PRO A 1 166 ? -10.424 0.186 -5.517 1.00 95.81 166 PRO A CA 1
ATOM 1382 C C . PRO A 1 166 ? -11.877 0.565 -5.200 1.00 95.81 166 PRO A C 1
ATOM 1384 O O . PRO A 1 166 ? -12.519 1.322 -5.927 1.00 95.81 166 PRO A O 1
ATOM 1387 N N . ALA A 1 167 ? -12.386 0.062 -4.072 1.00 95.62 167 ALA A N 1
ATOM 1388 C CA . ALA A 1 167 ? -13.779 0.262 -3.663 1.00 95.62 167 ALA A CA 1
ATOM 1389 C C . ALA A 1 167 ? -14.155 1.741 -3.455 1.00 95.62 167 ALA A C 1
ATOM 1391 O O . ALA A 1 167 ? -15.284 2.141 -3.740 1.00 95.62 167 ALA A O 1
ATOM 1392 N N . CYS A 1 168 ? -13.222 2.558 -2.959 1.00 95.44 168 CYS A N 1
ATOM 1393 C CA . CYS A 1 168 ? -13.406 3.995 -2.824 1.00 95.44 168 CYS A CA 1
ATOM 1394 C C . CYS A 1 168 ? -12.781 4.720 -4.022 1.00 95.44 168 CYS A C 1
ATOM 1396 O O . CYS A 1 168 ? -11.564 4.638 -4.197 1.00 95.44 168 CYS A O 1
ATOM 1398 N N . PRO A 1 169 ? -13.572 5.472 -4.807 1.00 88.19 169 PRO A N 1
ATOM 1399 C CA . PRO A 1 169 ? -13.054 6.213 -5.952 1.00 88.19 169 PRO A CA 1
ATOM 1400 C C . PRO A 1 169 ? -12.191 7.406 -5.506 1.00 88.19 169 PRO A C 1
ATOM 1402 O O . PRO A 1 169 ? -12.272 7.826 -4.345 1.00 88.19 169 PRO A O 1
ATOM 1405 N N . PRO A 1 170 ? -11.397 8.010 -6.402 1.00 83.88 170 PRO A N 1
ATOM 1406 C CA . PRO A 1 170 ? -10.811 9.320 -6.148 1.00 83.88 170 PRO A CA 1
ATOM 1407 C C . PRO A 1 170 ? -11.911 10.386 -5.962 1.00 83.88 170 PRO A C 1
ATOM 1409 O O . PRO A 1 170 ? -13.029 10.228 -6.466 1.00 83.88 170 PRO A O 1
ATOM 1412 N N . PRO A 1 171 ? -11.640 11.477 -5.222 1.00 77.25 171 PRO A N 1
ATOM 1413 C CA . PRO A 1 171 ? -12.595 12.571 -5.084 1.00 77.25 171 PRO A CA 1
ATOM 1414 C C . PRO A 1 171 ? -12.929 13.177 -6.455 1.00 77.25 171 PRO A C 1
ATOM 1416 O O . PRO A 1 171 ? -12.038 13.454 -7.255 1.00 77.25 171 PRO A O 1
ATOM 1419 N N . VAL A 1 172 ? -14.221 13.392 -6.719 1.00 68.25 172 VAL A N 1
ATOM 1420 C CA . VAL A 1 172 ? -14.696 13.984 -7.976 1.00 68.25 172 VAL A CA 1
ATOM 1421 C C . VAL A 1 172 ? -14.244 15.443 -8.031 1.00 68.25 172 VAL A C 1
ATOM 1423 O O . VAL A 1 172 ? -14.723 16.270 -7.257 1.00 68.25 172 VAL A O 1
ATOM 1426 N N . THR A 1 173 ? -13.326 15.775 -8.935 1.00 58.84 173 THR A N 1
ATOM 1427 C CA . THR A 1 173 ? -12.990 17.165 -9.253 1.00 58.84 173 THR A CA 1
ATOM 1428 C C . THR A 1 173 ? -13.967 17.691 -10.307 1.00 58.84 173 THR A C 1
ATOM 1430 O O . THR A 1 173 ? -14.200 17.060 -11.337 1.00 58.84 173 THR A O 1
ATOM 1433 N N . GLU A 1 174 ? -14.557 18.865 -10.066 1.00 46.34 174 GLU A N 1
ATOM 1434 C CA . GLU A 1 174 ? -15.573 19.497 -10.934 1.00 46.34 174 GLU A CA 1
ATOM 1435 C C . GLU A 1 174 ? -15.084 19.825 -12.366 1.00 46.34 174 GLU A C 1
ATOM 1437 O O . GLU A 1 174 ? -15.866 20.266 -13.204 1.00 46.34 174 GLU A O 1
ATOM 1442 N N . SER A 1 175 ? -13.817 19.569 -12.707 1.00 47.03 175 SER A N 1
ATOM 1443 C CA . SER A 1 175 ? -13.243 19.842 -14.031 1.00 47.03 175 SER A CA 1
ATOM 1444 C C . SER A 1 175 ? -13.714 18.902 -15.150 1.00 47.03 175 SER A C 1
ATOM 1446 O O . SER A 1 175 ? -13.507 19.218 -16.318 1.00 47.03 175 SER A O 1
ATOM 1448 N N . ASN A 1 176 ? -14.357 17.773 -14.833 1.00 42.31 176 ASN A N 1
ATOM 1449 C CA . ASN A 1 176 ? -14.818 16.806 -15.843 1.00 42.31 176 ASN A CA 1
ATOM 1450 C C . ASN A 1 176 ? -16.217 17.103 -16.420 1.00 42.31 176 ASN A C 1
ATOM 1452 O O . ASN A 1 176 ? -16.662 16.387 -17.311 1.00 42.31 176 ASN A O 1
ATOM 1456 N N . TYR A 1 177 ? -16.891 18.169 -15.971 1.00 43.81 177 TYR A N 1
ATOM 1457 C CA . TYR A 1 177 ? -18.216 18.570 -16.476 1.00 43.81 177 TYR A CA 1
ATOM 1458 C C . TYR A 1 177 ? -18.185 19.662 -17.558 1.00 43.81 177 TYR A C 1
ATOM 1460 O O . TYR A 1 177 ? -19.238 20.077 -18.028 1.00 43.81 177 TYR A O 1
ATOM 1468 N N . LEU A 1 178 ? -17.004 20.133 -17.972 1.00 39.16 178 LEU A N 1
ATOM 1469 C CA . LEU A 1 178 ? -16.870 21.158 -19.021 1.00 39.16 178 LEU A CA 1
ATOM 1470 C C . LEU A 1 178 ? -16.505 20.601 -20.407 1.00 39.16 178 LEU A C 1
ATOM 1472 O O . LEU A 1 178 ? -16.368 21.380 -21.343 1.00 39.16 178 LEU A O 1
ATOM 1476 N N . ASN A 1 179 ? -16.385 19.276 -20.550 1.00 40.06 179 ASN A N 1
ATOM 1477 C CA . ASN A 1 179 ? -16.070 18.607 -21.819 1.00 40.06 179 ASN A CA 1
ATOM 1478 C C . ASN A 1 179 ? -17.064 17.474 -22.163 1.00 40.06 179 ASN A C 1
ATOM 1480 O O . ASN A 1 179 ? -16.651 16.436 -22.682 1.00 40.06 179 ASN A O 1
ATOM 1484 N N . GLN A 1 180 ? -18.357 17.654 -21.867 1.00 37.00 180 GLN A N 1
ATOM 1485 C CA . GLN A 1 180 ? -19.446 16.845 -22.439 1.00 37.00 180 GLN A CA 1
ATOM 1486 C C . GLN A 1 180 ? -20.451 17.733 -23.163 1.00 37.00 180 GLN A C 1
ATOM 1488 O O . GLN A 1 180 ? -20.795 18.799 -22.606 1.00 37.00 180 GLN A O 1
#

Secondary structure (DSSP, 8-state):
-HHHHHHHHHHHHHHHHHHHHHHHHHHHHHHHHHHHHHHHTT-PPP----SPPPPS-S-PPPPPPEEEETTEEEEEEEETTT--EE-SSEEEEEEEEETTEEEEEEEEEESS-EEGGGSTTHHHHHHTTTT-GGGEEEEEEE--TTT--HHHHHHHHHHHHHHH--SSPPP--GGGGS--